Protein 1RG8 (pdb70)

GO terms:
  GO:0008284 positive regulation of cell population proliferation (P, IGI)
  GO:0008543 fibroblast growth factor receptor signaling pathway (P, IGI)
  GO:0005104 fibroblast growth factor receptor binding (F, IPI)
  GO:0008543 fibroblast growth factor receptor signaling pathway (P, IPI)
  GO:0005178 integrin binding (F, IDA)
  GO:0008083 growth factor activity (F, IDA)
  GO:0008201 heparin binding (F, IDA)
  GO:0034605 cellular response to heat (P, IDA)
  GO:0005576 extracellular region (C, IDA)
  GO:0005829 cytosol (C, IDA)
  GO:0045766 positive regulation of angiogenesis (P, IDA)
  GO:0030335 positive regulation of cell migration (P, IDA)
  GO:0051781 positive regulation of cell division (P, IDA)
  GO:0008543 fibroblast growth factor receptor signaling pathway (P, IDA)
  GO:0005104 fibroblast growth factor receptor binding (F, IMP)
  GO:0008201 heparin binding (F, IMP)
  GO:0010595 positive regulation of endothelial cell migration (P, IMP)
  GO:1903672 positive regulation of sprouting angiogenesis (P, IMP)
  GO:0030335 positive regulation of cell migration (P, IMP)
  GO:1901509 regulation of endothelial tube morphogenesis (P, IMP)

Nearest PDB structures (foldseek):
  1rg8-assembly2_B  TM=1.007E+00  e=3.124E-28  Homo sapiens
  4qal-assembly2_B  TM=1.003E+00  e=1.376E-26  Homo sapiens
  3fj9-assembly2_B  TM=1.006E+00  e=1.903E-26  Homo sapiens
  3bag-assembly2_B  TM=1.006E+00  e=2.009E-26  Homo sapiens
  2hwm-assembly2_B  TM=1.005E+00  e=2.933E-26  Homo sapiens

Organism: Homo sapiens (NCBI:txid9606)

Secondary structure (DSSP, 8-state):
--S-----S--SSS-EEEEETTTTEEEEE-TTS-EEEE--TT-TT--EEEEEEETTEEEEEETTT-PEEEE-TTS-EEEESS--GGG-EEEEEETTTEEEEEESTTGGGT-B--B-TTSPBPPGGG--TT-STT-EEEEE-/--S-----S--SSS-EEEEETTTTEEEEE-TTS-EEEES-TT-TT--EEEEESSTTEEEEEETTT-PEEEE-TTS-EEEESS--GGG-EEEEEETTTEEEEEESTTGGGT-B--B-TTSPBPPGGG--TT-STT-EEEEE-

B-factor: mean 21.53, std 10.22, range [9.63, 68.32]

Solvent-accessible surface area: 13004 Å² total; per-residue (Å²): 225,125,23,63,116,90,65,22,128,58,76,70,176,146,40,38,2,0,68,0,45,27,15,14,10,15,0,44,0,42,82,119,12,63,14,31,11,18,153,70,123,84,20,108,35,0,35,0,50,9,39,52,97,59,113,6,22,0,34,0,67,2,73,100,49,34,4,29,0,0,0,38,80,20,0,34,18,60,12,9,140,88,67,56,98,37,0,26,0,23,10,14,37,36,97,142,105,47,9,0,0,1,1,89,95,9,9,94,94,48,21,0,0,0,0,40,128,83,5,25,16,17,15,0,46,57,8,103,78,66,31,134,7,0,8,0,43,48,52,101,94,186,129,20,62,96,90,65,22,126,56,85,69,182,142,51,50,0,1,64,0,49,26,19,12,10,13,0,45,0,43,85,119,12,65,14,28,10,17,154,72,105,94,20,113,34,0,39,0,50,9,48,57,97,69,110,8,18,0,29,0,67,1,68,95,48,24,9,30,0,0,0,0,7,24,0,35,19,12,5,0,106,73,62,44,107,6,0,19,0,21,11,5,35,36,87,143,102,43,7,1,1,1,4,91,75,4,9,95,65,51,21,0,0,0,0,66,140,117,5,43,24,28,122,0,81,151,10,104,77,63,30,108,6,0,0,0,48,50,53,93,98

Structure (mmCIF, N/CA/C/O backbone):
data_1RG8
#
_entry.id   1RG8
#
_cell.length_a   74.260
_cell.length_b   96.209
_cell.length_c   108.956
_cell.angle_alpha   90.00
_cell.angle_beta   90.00
_cell.angle_gamma   90.00
#
_symmetry.space_group_name_H-M   'C 2 2 21'
#
loop_
_entity.id
_entity.type
_entity.pdbx_description
1 polymer 'Heparin-binding growth factor 1'
2 non-polymer 'FORMIC ACID'
3 water water
#
loop_
_atom_site.group_PDB
_atom_site.id
_atom_site.type_symbol
_atom_site.label_atom_id
_atom_site.label_alt_id
_atom_site.label_comp_id
_atom_site.label_asym_id
_atom_site.label_entity_id
_atom_site.label_seq_id
_atom_site.pdbx_PDB_ins_code
_atom_site.Cartn_x
_atom_site.Cartn_y
_atom_site.Cartn_z
_atom_site.occupancy
_atom_site.B_iso_or_equiv
_atom_site.auth_seq_id
_atom_site.auth_comp_id
_atom_site.auth_asym_id
_atom_site.auth_atom_id
_atom_site.pdbx_PDB_model_num
ATOM 1 N N . HIS A 1 3 ? -8.428 -37.834 46.060 1.00 52.31 -3 HIS A N 1
ATOM 2 C CA . HIS A 1 3 ? -7.038 -37.456 45.841 1.00 30.52 -3 HIS A CA 1
ATOM 3 C C . HIS A 1 3 ? -6.721 -36.123 46.475 1.00 21.70 -3 HIS A C 1
ATOM 4 O O . HIS A 1 3 ? -7.594 -35.240 46.605 1.00 23.78 -3 HIS A O 1
ATOM 11 N N . HIS A 1 4 ? -5.455 -35.904 46.838 1.00 16.29 -2 HIS A N 1
ATOM 12 C CA . HIS A 1 4 ? -4.979 -34.656 47.351 1.00 15.64 -2 HIS A CA 1
ATOM 13 C C . HIS A 1 4 ? -4.428 -33.739 46.259 1.00 14.92 -2 HIS A C 1
ATOM 14 O O . HIS A 1 4 ? -4.144 -32.573 46.547 1.00 15.70 -2 HIS A O 1
ATOM 21 N N . HIS A 1 5 ? -4.236 -34.253 45.037 1.00 13.44 -1 HIS A N 1
ATOM 22 C CA . HIS A 1 5 ? -3.497 -33.530 44.013 1.00 12.56 -1 HIS A CA 1
ATOM 23 C C . HIS A 1 5 ? -4.152 -33.690 42.667 1.00 11.37 -1 HIS A C 1
ATOM 24 O O . HIS A 1 5 ? -4.895 -34.656 42.409 1.00 12.15 -1 HIS A O 1
ATOM 31 N N . HIS A 1 6 ? -3.846 -32.740 41.763 1.00 11.32 0 HIS A N 1
ATOM 32 C CA . HIS A 1 6 ? -4.266 -32.778 40.367 1.00 11.50 0 HIS A CA 1
ATOM 33 C C . HIS A 1 6 ? -3.674 -34.015 39.659 1.00 10.91 0 HIS A C 1
ATOM 34 O O . HIS A 1 6 ? -2.888 -34.806 40.213 1.00 11.88 0 HIS A O 1
ATOM 41 N N . PHE A 1 7 ? -4.061 -34.187 38.410 1.00 10.97 1 PHE A N 1
ATOM 42 C CA . PHE A 1 7 ? -3.719 -35.347 37.591 1.00 11.26 1 PHE A CA 1
ATOM 43 C C . PHE A 1 7 ? -3.268 -34.953 36.200 1.00 11.53 1 PHE A C 1
ATOM 44 O O . PHE A 1 7 ? -3.460 -35.679 35.245 1.00 13.12 1 PHE A O 1
ATOM 52 N N . ASN A 1 8 ? -2.638 -33.778 36.082 1.00 10.76 2 ASN A N 1
ATOM 53 C CA . ASN A 1 8 ? -1.933 -33.435 34.849 1.00 11.39 2 ASN A CA 1
ATOM 54 C C . ASN A 1 8 ? -0.608 -34.200 34.825 1.00 12.21 2 ASN A C 1
ATOM 55 O O . ASN A 1 8 ? 0.211 -34.039 35.748 1.00 12.65 2 ASN A O 1
ATOM 60 N N . LEU A 1 9 ? -0.401 -34.997 33.790 1.00 12.68 3 LEU A N 1
ATOM 61 C CA . LEU A 1 9 ? 0.749 -35.919 33.648 1.00 13.05 3 LEU A CA 1
ATOM 62 C C . LEU A 1 9 ? 1.714 -35.355 32.627 1.00 12.99 3 LEU A C 1
ATOM 63 O O . LEU A 1 9 ? 1.283 -34.753 31.620 1.00 14.26 3 LEU A O 1
ATOM 68 N N . PRO A 1 10 ? 3.005 -35.585 32.823 1.00 13.25 4 PRO A N 1
ATOM 69 C CA . PRO A 1 10 ? 3.976 -35.132 31.818 1.00 12.93 4 PRO A CA 1
ATOM 70 C C . PRO A 1 10 ? 3.962 -36.025 30.612 1.00 12.11 4 PRO A C 1
ATOM 71 O O . PRO A 1 10 ? 3.469 -37.119 30.744 1.00 14.43 4 PRO A O 1
ATOM 78 N N . PRO A 1 11 ? 4.503 -35.581 29.481 1.00 13.86 5 PRO A N 1
ATOM 79 C CA . PRO A 1 11 ? 4.428 -36.360 28.251 1.00 19.40 5 PRO A CA 1
ATOM 80 C C . PRO A 1 11 ? 5.479 -37.329 27.957 1.00 24.75 5 PRO A C 1
ATOM 81 O O . PRO A 1 11 ? 5.274 -38.074 26.979 1.00 29.38 5 PRO A O 1
ATOM 85 N N . GLY A 1 12 ? 6.527 -37.267 28.728 1.00 19.14 6 GLY A N 1
ATOM 86 C CA . GLY A 1 12 ? 7.619 -38.254 28.536 1.00 20.30 6 GLY A CA 1
ATOM 87 C C . GLY A 1 12 ? 7.255 -39.649 28.939 1.00 21.18 6 GLY A C 1
ATOM 88 O O . GLY A 1 12 ? 6.168 -40.157 29.207 1.00 42.10 6 GLY A O 1
ATOM 89 N N . ASN A 1 13 ? 8.231 -40.591 29.021 1.00 24.83 7 ASN A N 1
ATOM 90 C CA . ASN A 1 13 ? 8.038 -42.014 29.149 1.00 21.41 7 ASN A CA 1
ATOM 91 C C . ASN A 1 13 ? 9.273 -42.532 29.929 1.00 22.79 7 ASN A C 1
ATOM 92 O O . ASN A 1 13 ? 10.156 -41.742 30.272 1.00 21.22 7 ASN A O 1
ATOM 97 N N . TYR A 1 14 ? 9.226 -43.833 30.171 1.00 21.74 8 TYR A N 1
ATOM 98 C CA . TYR A 1 14 ? 10.185 -44.422 31.079 1.00 18.69 8 TYR A CA 1
ATOM 99 C C . TYR A 1 14 ? 11.116 -45.307 30.322 1.00 18.15 8 TYR A C 1
ATOM 100 O O . TYR A 1 14 ? 11.750 -46.157 30.926 1.00 19.66 8 TYR A O 1
ATOM 109 N N . LYS A 1 15 ? 11.203 -45.232 28.999 1.00 19.07 9 LYS A N 1
ATOM 110 C CA . LYS A 1 15 ? 11.963 -46.211 28.241 1.00 21.79 9 LYS A CA 1
ATOM 111 C C . LYS A 1 15 ? 13.446 -46.089 28.479 1.00 22.00 9 LYS A C 1
ATOM 112 O O . LYS A 1 15 ? 14.139 -47.109 28.366 1.00 27.08 9 LYS A O 1
ATOM 118 N N . LYS A 1 16 ? 13.971 -44.911 28.733 1.00 20.54 10 LYS A N 1
ATOM 119 C CA . LYS A 1 16 ? 15.382 -44.656 28.925 1.00 22.28 10 LYS A CA 1
ATOM 120 C C . LYS A 1 16 ? 15.637 -44.038 30.277 1.00 18.75 10 LYS A C 1
ATOM 121 O O . LYS A 1 16 ? 14.755 -43.367 30.800 1.00 18.79 10 LYS A O 1
ATOM 127 N N . PRO A 1 17 ? 16.830 -44.216 30.802 1.00 21.25 11 PRO A N 1
ATOM 128 C CA . PRO A 1 17 ? 17.180 -43.443 32.016 1.00 20.80 11 PRO A CA 1
ATOM 129 C C . PRO A 1 17 ? 17.257 -41.957 31.728 1.00 19.09 11 PRO A C 1
ATOM 130 O O . PRO A 1 17 ? 17.335 -41.534 30.570 1.00 19.27 11 PRO A O 1
ATOM 137 N N . LYS A 1 18 ? 17.255 -41.161 32.806 1.00 18.40 12 LYS A N 1
ATOM 138 C CA . LYS A 1 18 ? 17.206 -39.711 32.677 1.00 17.57 12 LYS A CA 1
ATOM 139 C C . LYS A 1 18 ? 18.111 -39.098 33.742 1.00 15.24 12 LYS A C 1
ATOM 140 O O . LYS A 1 18 ? 18.400 -39.687 34.789 1.00 15.84 12 LYS A O 1
ATOM 146 N N . LEU A 1 19 ? 18.478 -37.844 33.528 1.00 14.86 13 LEU A N 1
ATOM 147 C CA . LEU A 1 19 ? 18.923 -36.908 34.546 1.00 14.77 13 LEU A CA 1
ATOM 148 C C . LEU A 1 19 ? 17.746 -36.059 34.989 1.00 14.39 13 LEU A C 1
ATOM 149 O O . LEU A 1 19 ? 16.960 -35.662 34.146 1.00 16.48 13 LEU A O 1
ATOM 154 N N . LEU A 1 20 ? 17.618 -35.814 36.278 1.00 14.04 14 LEU A N 1
ATOM 155 C CA . LEU A 1 20 ? 16.575 -34.885 36.766 1.00 13.57 14 LEU A CA 1
ATOM 156 C C . LEU A 1 20 ? 17.242 -33.594 37.119 1.00 13.11 14 LEU A C 1
ATOM 157 O O . LEU A 1 20 ? 17.921 -33.449 38.125 1.00 13.54 14 LEU A O 1
ATOM 162 N N . TYR A 1 21 ? 17.081 -32.613 36.208 1.00 14.00 15 TYR A N 1
ATOM 163 C CA . TYR A 1 21 ? 17.701 -31.300 36.314 1.00 13.68 15 TYR A CA 1
ATOM 164 C C . TYR A 1 21 ? 16.798 -30.292 37.006 1.00 14.41 15 TYR A C 1
ATOM 165 O O . TYR A 1 21 ? 15.655 -30.095 36.578 1.00 15.66 15 TYR A O 1
ATOM 174 N N . CYS A 1 22 ? 17.280 -29.670 38.064 1.00 14.03 16 CYS A N 1
ATOM 175 C CA . CYS A 1 22 ? 16.495 -28.666 38.793 1.00 17.87 16 CYS A CA 1
ATOM 176 C C . CYS A 1 22 ? 16.908 -27.261 38.374 1.00 22.94 16 CYS A C 1
ATOM 177 O O . CYS A 1 22 ? 18.068 -26.868 38.582 1.00 25.80 16 CYS A O 1
ATOM 180 N N . SER A 1 23 ? 15.950 -26.533 37.849 1.00 36.75 17 SER A N 1
ATOM 181 C CA . SER A 1 23 ? 16.074 -25.163 37.434 1.00 43.15 17 SER A CA 1
ATOM 182 C C . SER A 1 23 ? 16.563 -24.211 38.518 1.00 39.85 17 SER A C 1
ATOM 183 O O . SER A 1 23 ? 17.230 -23.211 38.261 1.00 50.39 17 SER A O 1
ATOM 186 N N . ASN A 1 24 ? 16.260 -24.514 39.764 1.00 27.23 18 ASN A N 1
ATOM 187 C CA . ASN A 1 24 ? 16.522 -23.602 40.873 1.00 22.10 18 ASN A CA 1
ATOM 188 C C . ASN A 1 24 ? 17.995 -23.184 40.992 1.00 30.10 18 ASN A C 1
ATOM 189 O O . ASN A 1 24 ? 18.322 -21.983 40.851 1.00 35.00 18 ASN A O 1
ATOM 194 N N . GLY A 1 25 ? 18.929 -24.068 41.262 1.00 25.12 19 GLY A N 1
ATOM 195 C CA . GLY A 1 25 ? 20.357 -23.824 41.204 1.00 24.82 19 GLY A CA 1
ATOM 196 C C . GLY A 1 25 ? 20.996 -24.467 39.972 1.00 28.16 19 GLY A C 1
ATOM 197 O O . GLY A 1 25 ? 22.211 -24.283 39.865 1.00 33.56 19 GLY A O 1
ATOM 198 N N . GLY A 1 26 ? 20.304 -25.200 39.058 1.00 26.98 20 GLY A N 1
ATOM 199 C CA . GLY A 1 26 ? 20.975 -25.882 37.967 1.00 30.72 20 GLY A CA 1
ATOM 200 C C . GLY A 1 26 ? 21.737 -27.117 38.416 1.00 25.14 20 GLY A C 1
ATOM 201 O O . GLY A 1 26 ? 22.844 -27.387 37.973 1.00 36.89 20 GLY A O 1
ATOM 202 N N . HIS A 1 27 ? 21.174 -27.887 39.314 1.00 16.37 21 HIS A N 1
ATOM 203 C CA . HIS A 1 27 ? 21.738 -29.174 39.749 1.00 15.53 21 HIS A CA 1
ATOM 204 C C . HIS A 1 27 ? 20.948 -30.356 39.228 1.00 14.78 21 HIS A C 1
ATOM 205 O O . HIS A 1 27 ? 19.715 -30.308 39.139 1.00 15.68 21 HIS A O 1
ATOM 212 N N . PHE A 1 28 ? 21.685 -31.445 39.047 1.00 15.13 22 PHE A N 1
ATOM 213 C CA . PHE A 1 28 ? 21.141 -32.754 38.796 1.00 15.41 22 PHE A CA 1
ATOM 214 C C . PHE A 1 28 ? 20.957 -33.475 40.130 1.00 14.34 22 PHE A C 1
ATOM 215 O O . PHE A 1 28 ? 21.867 -33.513 40.944 1.00 15.72 22 PHE A O 1
ATOM 223 N N . LEU A 1 29 ? 19.828 -34.141 40.325 1.00 13.62 23 LEU A N 1
ATOM 224 C CA . LEU A 1 29 ? 19.569 -34.962 41.498 1.00 13.64 23 LEU A CA 1
ATOM 225 C C . LEU A 1 29 ? 20.524 -36.140 41.519 1.00 13.75 23 LEU A C 1
ATOM 226 O O . LEU A 1 29 ? 20.700 -36.831 40.510 1.00 15.11 23 LEU A O 1
ATOM 231 N N . ARG A 1 30 ? 21.142 -36.388 42.674 1.00 13.82 24 ARG A N 1
ATOM 232 C CA . ARG A 1 30 ? 22.191 -37.372 42.841 1.00 13.80 24 ARG A CA 1
ATOM 233 C C . ARG A 1 30 ? 21.920 -38.267 44.036 1.00 13.01 24 ARG A C 1
ATOM 234 O O . ARG A 1 30 ? 21.607 -37.758 45.121 1.00 14.49 24 ARG A O 1
ATOM 242 N N . ILE A 1 31 ? 22.089 -39.596 43.835 1.00 14.10 25 ILE A N 1
ATOM 243 C CA . ILE A 1 31 ? 21.923 -40.552 44.919 1.00 14.81 25 ILE A CA 1
ATOM 244 C C . ILE A 1 31 ? 23.283 -41.229 45.070 1.00 15.47 25 ILE A C 1
ATOM 245 O O . ILE A 1 31 ? 23.719 -42.023 44.234 1.00 16.37 25 ILE A O 1
ATOM 250 N N . LEU A 1 32 ? 24.018 -40.896 46.086 1.00 16.63 26 LEU A N 1
ATOM 251 C CA . LEU A 1 32 ? 25.383 -41.437 46.285 1.00 18.04 26 LEU A CA 1
ATOM 252 C C . LEU A 1 32 ? 25.375 -42.842 46.868 1.00 17.83 26 LEU A C 1
ATOM 253 O O . LEU A 1 32 ? 24.400 -43.260 47.489 1.00 18.10 26 LEU A O 1
ATOM 258 N N . PRO A 1 33 ? 26.460 -43.590 46.691 1.00 19.97 27 PRO A N 1
ATOM 259 C CA . PRO A 1 33 ? 26.525 -44.958 47.208 1.00 22.22 27 PRO A CA 1
ATOM 260 C C . PRO A 1 33 ? 26.209 -45.089 48.693 1.00 22.65 27 PRO A C 1
ATOM 261 O O . PRO A 1 33 ? 25.649 -46.117 49.082 1.00 23.32 27 PRO A O 1
ATOM 265 N N . ASP A 1 34 ? 26.557 -44.115 49.537 1.00 22.07 28 ASP A N 1
ATOM 266 C CA . ASP A 1 34 ? 26.258 -44.292 50.960 1.00 22.10 28 ASP A CA 1
ATOM 267 C C . ASP A 1 34 ? 24.822 -43.913 51.325 1.00 19.83 28 ASP A C 1
ATOM 268 O O . ASP A 1 34 ? 24.476 -43.899 52.520 1.00 21.48 28 ASP A O 1
ATOM 273 N N . GLY A 1 35 ? 23.968 -43.613 50.365 1.00 18.97 29 GLY A N 1
ATOM 274 C CA . GLY A 1 35 ? 22.546 -43.321 50.604 1.00 19.45 29 GLY A CA 1
ATOM 275 C C . GLY A 1 35 ? 22.229 -41.838 50.708 1.00 17.51 29 GLY A C 1
ATOM 276 O O . GLY A 1 35 ? 21.051 -41.482 50.858 1.00 18.06 29 GLY A O 1
ATOM 277 N N . THR A 1 36 ? 23.271 -41.007 50.690 1.00 17.64 30 THR A N 1
ATOM 278 C CA . THR A 1 36 ? 23.100 -39.561 50.639 1.00 17.90 30 THR A CA 1
ATOM 279 C C . THR A 1 36 ? 22.449 -39.105 49.348 1.00 15.81 30 THR A C 1
ATOM 280 O O . THR A 1 36 ? 22.760 -39.617 48.292 1.00 19.39 30 THR A O 1
ATOM 284 N N . VAL A 1 37 ? 21.572 -38.089 49.438 1.00 15.23 31 VAL A N 1
ATOM 285 C CA . VAL A 1 37 ? 20.899 -37.501 48.276 1.00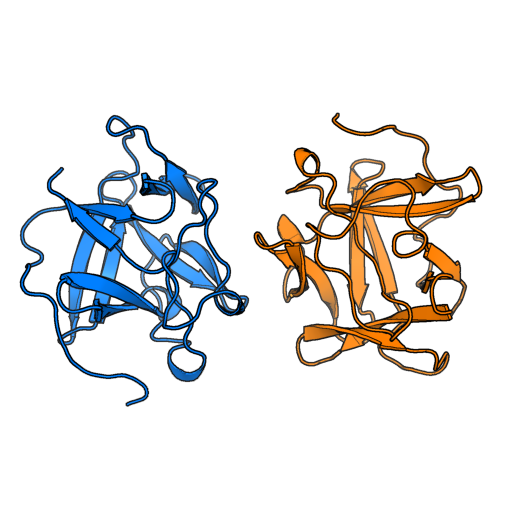 14.68 31 VAL A CA 1
ATOM 286 C C . VAL A 1 37 ? 21.206 -36.008 48.298 1.00 14.98 31 VAL A C 1
ATOM 287 O O . VAL A 1 37 ? 21.044 -35.340 49.334 1.00 18.17 31 VAL A O 1
ATOM 291 N N . ASP A 1 38 ? 21.614 -35.500 47.162 1.00 14.48 32 ASP A N 1
ATOM 292 C CA . ASP A 1 38 ? 21.974 -34.058 47.016 1.00 15.45 32 ASP A CA 1
ATOM 293 C C . ASP A 1 38 ? 21.870 -33.723 45.528 1.00 14.07 32 ASP A C 1
ATOM 294 O O . ASP A 1 38 ? 21.304 -34.480 44.740 1.00 14.64 32 ASP A O 1
ATOM 299 N N . GLY A 1 39 ? 22.456 -32.570 45.184 1.00 14.91 33 GLY A N 1
ATOM 300 C CA . GLY A 1 39 ? 22.565 -32.189 43.781 1.00 14.97 33 GLY A CA 1
ATOM 301 C C . GLY A 1 39 ? 24.003 -31.881 43.389 1.00 16.83 33 GLY A C 1
ATOM 302 O O . GLY A 1 39 ? 24.807 -31.449 44.231 1.00 18.22 33 GLY A O 1
ATOM 303 N N . THR A 1 40 ? 24.271 -32.048 42.106 1.00 16.69 34 THR A N 1
ATOM 304 C CA . THR A 1 40 ? 25.570 -31.674 41.543 1.00 16.20 34 THR A CA 1
ATOM 305 C C . THR A 1 40 ? 25.360 -31.052 40.181 1.00 16.61 34 THR A C 1
ATOM 306 O O . THR A 1 40 ? 24.462 -31.371 39.441 1.00 17.72 34 THR A O 1
ATOM 310 N N . ARG A 1 41 ? 26.254 -30.107 39.830 1.00 17.94 35 ARG A N 1
ATOM 311 C CA . ARG A 1 41 ? 26.249 -29.567 38.466 1.00 20.72 35 ARG A CA 1
ATOM 312 C C . ARG A 1 41 ? 27.178 -30.350 37.533 1.00 20.82 35 ARG A C 1
ATOM 313 O O . ARG A 1 41 ? 27.292 -29.939 36.417 1.00 24.57 35 ARG A O 1
ATOM 321 N N . ASP A 1 42 ? 27.862 -31.381 38.046 1.00 20.88 36 ASP A N 1
ATOM 322 C CA . ASP A 1 42 ? 28.824 -32.137 37.243 1.00 22.12 36 ASP A CA 1
ATOM 323 C C . ASP A 1 42 ? 28.092 -33.177 36.413 1.00 23.17 36 ASP A C 1
ATOM 324 O O . ASP A 1 42 ? 27.662 -34.224 36.949 1.00 21.23 36 ASP A O 1
ATOM 329 N N . ARG A 1 43 ? 27.942 -32.904 35.119 1.00 23.87 37 ARG A N 1
ATOM 330 C CA . ARG A 1 43 ? 27.212 -33.792 34.238 1.00 27.61 37 ARG A CA 1
ATOM 331 C C . ARG A 1 43 ? 28.011 -35.080 34.066 1.00 29.27 37 ARG A C 1
ATOM 332 O O . ARG A 1 43 ? 27.425 -36.006 33.545 1.00 32.81 37 ARG A O 1
ATOM 340 N N . SER A 1 44 ? 29.266 -35.130 34.487 1.00 29.72 38 SER A N 1
ATOM 341 C CA . SER A 1 44 ? 30.047 -36.359 34.415 1.00 33.67 38 SER A CA 1
ATOM 342 C C . SER A 1 44 ? 29.911 -37.284 35.616 1.00 31.78 38 SER A C 1
ATOM 343 O O . SER A 1 44 ? 30.479 -38.364 35.690 1.00 30.02 38 SER A O 1
ATOM 346 N N . ASP A 1 45 ? 29.111 -36.861 36.564 1.00 23.91 39 ASP A N 1
ATOM 347 C CA . ASP A 1 45 ? 28.927 -37.699 37.769 1.00 21.72 39 ASP A CA 1
ATOM 348 C C . ASP A 1 45 ? 28.251 -39.015 37.430 1.00 20.41 39 ASP A C 1
ATOM 349 O O . ASP A 1 45 ? 27.400 -39.080 36.567 1.00 28.04 39 ASP A O 1
ATOM 354 N N . GLN A 1 46 ? 28.697 -40.100 38.059 1.00 20.31 40 GLN A N 1
ATOM 355 C CA . GLN A 1 46 ? 28.086 -41.413 37.774 1.00 21.71 40 GLN A CA 1
ATOM 356 C C . GLN A 1 46 ? 26.861 -41.741 38.606 1.00 21.25 40 GLN A C 1
ATOM 357 O O . GLN A 1 46 ? 26.255 -42.803 38.380 1.00 27.71 40 GLN A O 1
ATOM 363 N N . HIS A 1 47 ? 26.469 -40.847 39.500 1.00 19.14 41 HIS A N 1
ATOM 364 C CA . HIS A 1 47 ? 25.362 -41.121 40.407 1.00 16.82 41 HIS A CA 1
ATOM 365 C C . HIS A 1 47 ? 24.105 -40.268 40.159 1.00 16.65 41 HIS A C 1
ATOM 366 O O . HIS A 1 47 ? 23.196 -40.239 40.946 1.00 16.49 41 HIS A O 1
ATOM 373 N N . ILE A 1 48 ? 24.081 -39.591 39.004 1.00 16.95 42 ILE A N 1
ATOM 374 C CA . ILE A 1 48 ? 22.947 -38.804 38.583 1.00 16.21 42 ILE A CA 1
ATOM 375 C C . ILE A 1 48 ? 22.050 -39.459 37.539 1.00 15.49 42 ILE A C 1
ATOM 376 O O . ILE A 1 48 ? 21.026 -38.901 37.183 1.00 15.98 42 ILE A O 1
ATOM 381 N N . GLN A 1 49 ? 22.434 -40.659 37.054 1.00 16.27 43 GLN A N 1
ATOM 382 C CA . GLN A 1 49 ? 21.658 -41.366 36.054 1.00 16.61 43 GLN A CA 1
ATOM 383 C C . GLN A 1 49 ? 20.561 -42.172 36.754 1.00 16.34 43 GLN A C 1
ATOM 384 O O . GLN A 1 49 ? 20.847 -43.078 37.577 1.00 18.48 43 GLN A O 1
ATOM 390 N N . LEU A 1 50 ? 19.326 -41.854 36.445 1.00 15.68 44 LEU A N 1
ATOM 391 C CA . LEU A 1 50 ? 18.181 -42.382 37.157 1.00 15.55 44 LEU A CA 1
ATOM 392 C C . LEU A 1 50 ? 17.236 -43.086 36.200 1.00 15.48 44 LEU A C 1
ATOM 393 O O . LEU A 1 50 ? 16.987 -42.644 35.101 1.00 24.90 44 LEU A O 1
ATOM 398 N N . GLN A 1 51 ? 16.710 -44.204 36.629 1.00 14.85 45 GLN A N 1
ATOM 399 C CA . GLN A 1 51 ? 15.727 -44.918 35.862 1.00 14.74 45 GLN A CA 1
ATOM 400 C C . GLN A 1 51 ? 14.387 -44.814 36.596 1.00 14.16 45 GLN A C 1
ATOM 401 O O . GLN A 1 51 ? 14.250 -45.243 37.731 1.00 15.40 45 GLN A O 1
ATOM 407 N N . LEU A 1 52 ? 13.419 -44.193 35.921 1.00 14.48 46 LEU A N 1
ATOM 408 C CA . LEU A 1 52 ? 12.056 -44.103 36.465 1.00 14.87 46 LEU A CA 1
ATOM 409 C C . LEU A 1 52 ? 11.215 -45.259 35.938 1.00 16.33 46 LEU A C 1
ATOM 410 O O . LEU A 1 52 ? 11.445 -45.797 34.853 1.00 19.14 46 LEU A O 1
ATOM 415 N N . SER A 1 53 ? 10.239 -45.662 36.702 1.00 16.26 47 SER A N 1
ATOM 416 C CA . SER A 1 53 ? 9.303 -46.745 36.325 1.00 17.95 47 SER A CA 1
ATOM 417 C C . SER A 1 53 ? 7.962 -46.484 36.957 1.00 17.11 47 SER A C 1
ATOM 418 O O . SER A 1 53 ? 7.890 -45.936 38.045 1.00 16.80 47 SER A O 1
ATOM 421 N N . ALA A 1 54 ? 6.889 -46.840 36.274 1.00 21.45 48 ALA A N 1
ATOM 422 C CA . ALA A 1 54 ? 5.547 -46.625 36.766 1.00 24.28 48 ALA A CA 1
ATOM 423 C C . ALA A 1 54 ? 4.981 -47.830 37.498 1.00 25.72 48 ALA A C 1
ATOM 424 O O . ALA A 1 54 ? 4.967 -48.927 36.949 1.00 33.96 48 ALA A O 1
ATOM 426 N N . GLU A 1 55 ? 4.549 -47.663 38.717 1.00 23.79 49 GLU A N 1
ATOM 427 C CA . GLU A 1 55 ? 3.878 -48.659 39.513 1.00 27.82 49 GLU A CA 1
ATOM 428 C C . GLU A 1 55 ? 2.400 -48.634 39.243 1.00 22.28 49 GLU A C 1
ATOM 429 O O . GLU A 1 55 ? 1.759 -49.679 39.106 1.00 33.43 49 GLU A O 1
ATOM 435 N N . SER A 1 56 ? 1.842 -47.460 39.154 1.00 27.33 50 SER A N 1
ATOM 436 C CA . SER A 1 56 ? 0.489 -47.196 38.727 1.00 24.33 50 SER A CA 1
ATOM 437 C C . SER A 1 56 ? 0.555 -45.975 37.828 1.00 20.19 50 SER A C 1
ATOM 438 O O . SER A 1 56 ? 1.585 -45.292 37.862 1.00 21.45 50 SER A O 1
ATOM 441 N N . VAL A 1 57 ? -0.522 -45.652 37.130 1.00 20.38 51 VAL A N 1
ATOM 442 C CA . VAL A 1 57 ? -0.431 -44.437 36.316 1.00 18.48 51 VAL A CA 1
ATOM 443 C C . VAL A 1 57 ? -0.101 -43.215 37.169 1.00 16.70 51 VAL A C 1
ATOM 444 O O . VAL A 1 57 ? -0.832 -42.890 38.146 1.00 16.59 51 VAL A O 1
ATOM 448 N N . GLY A 1 58 ? 0.965 -42.494 36.843 1.00 15.29 52 GLY A N 1
ATOM 449 C CA . GLY A 1 58 ? 1.361 -41.306 37.598 1.00 14.70 52 GLY A CA 1
ATOM 450 C C . GLY A 1 58 ? 2.106 -41.568 38.892 1.00 12.39 52 GLY A C 1
ATOM 451 O O . GLY A 1 58 ? 2.429 -40.598 39.557 1.00 12.52 52 GLY A O 1
ATOM 452 N N . GLU A 1 59 ? 2.413 -42.812 39.196 1.00 13.33 53 GLU A N 1
ATOM 453 C CA . GLU A 1 59 ? 3.114 -43.188 40.447 1.00 13.22 53 GLU A CA 1
ATOM 454 C C . GLU A 1 59 ? 4.430 -43.801 39.970 1.00 15.19 53 GLU A C 1
ATOM 455 O O . GLU A 1 59 ? 4.392 -44.751 39.204 1.00 24.80 53 GLU A O 1
ATOM 461 N N . VAL A 1 60 ? 5.563 -43.335 40.440 1.00 12.12 54 VAL A N 1
ATOM 462 C CA . VAL A 1 60 ? 6.828 -43.824 40.037 1.00 12.46 54 VAL A CA 1
ATOM 463 C C . VAL A 1 60 ? 7.764 -44.221 41.158 1.00 12.21 54 VAL A C 1
ATOM 464 O O . VAL A 1 60 ? 7.715 -43.688 42.261 1.00 11.83 54 VAL A O 1
ATOM 468 N N . TYR A 1 61 ? 8.684 -45.126 40.814 1.00 12.11 55 TYR A N 1
ATOM 469 C CA . TYR A 1 61 ? 9.947 -45.296 41.499 1.00 11.96 55 TYR A CA 1
ATOM 470 C C . TYR A 1 61 ? 11.006 -44.497 40.718 1.00 11.96 55 TYR A C 1
ATOM 471 O O . TYR A 1 61 ? 10.940 -44.397 39.510 1.00 13.86 55 TYR A O 1
ATOM 480 N N . ILE A 1 62 ? 12.012 -44.005 41.445 1.00 11.86 56 ILE A N 1
ATOM 481 C CA . ILE A 1 62 ? 13.161 -43.312 40.893 1.00 12.27 56 ILE A CA 1
ATOM 482 C C . ILE A 1 62 ? 14.396 -44.058 41.376 1.00 12.13 56 ILE A C 1
ATOM 483 O O . ILE A 1 62 ? 14.706 -44.002 42.568 1.00 12.89 56 ILE A O 1
ATOM 488 N N . LYS A 1 63 ? 15.088 -44.758 40.498 1.00 13.18 57 LYS A N 1
ATOM 489 C CA . LYS A 1 63 ? 16.166 -45.653 40.878 1.00 13.21 57 LYS A CA 1
ATOM 490 C C . LYS A 1 63 ? 17.506 -45.220 40.271 1.00 14.09 57 LYS A C 1
ATOM 491 O O . LYS A 1 63 ? 17.617 -44.899 39.117 1.00 16.67 57 LYS A O 1
ATOM 502 N N . SER A 1 64 ? 18.551 -45.281 41.102 1.00 14.85 58 SER A N 1
ATOM 503 C CA . SER A 1 64 ? 19.904 -45.093 40.613 1.00 15.70 58 SER A CA 1
ATOM 504 C C . SER A 1 64 ? 20.334 -46.234 39.743 1.00 15.69 58 SER A C 1
ATOM 505 O O . SER A 1 64 ? 20.336 -47.396 40.153 1.00 17.13 58 SER A O 1
ATOM 508 N N . THR A 1 65 ? 20.752 -45.938 38.518 1.00 16.85 59 THR A N 1
ATOM 509 C CA . THR A 1 65 ? 21.207 -47.058 37.682 1.00 17.73 59 THR A CA 1
ATOM 510 C C . THR A 1 65 ? 22.588 -47.541 38.145 1.00 17.61 59 THR A C 1
ATOM 511 O O . THR A 1 65 ? 22.921 -48.716 37.966 1.00 21.63 59 THR A O 1
ATOM 515 N N . GLU A 1 66 ? 23.443 -46.680 38.682 1.00 18.22 60 GLU A N 1
ATOM 516 C CA . GLU A 1 66 ? 24.740 -47.086 39.134 1.00 18.90 60 GLU A CA 1
ATOM 517 C C . GLU A 1 66 ? 24.725 -47.963 40.362 1.00 20.94 60 GLU A C 1
ATOM 518 O O . GLU A 1 66 ? 25.524 -48.910 40.426 1.00 24.04 60 GLU A O 1
ATOM 524 N N . THR A 1 67 ? 23.851 -47.692 41.328 1.00 18.31 61 THR A N 1
ATOM 525 C CA . THR A 1 67 ? 23.865 -48.390 42.574 1.00 18.06 61 THR A CA 1
ATOM 526 C C . THR A 1 67 ? 22.636 -49.251 42.864 1.00 16.57 61 THR A C 1
ATOM 527 O O . THR A 1 67 ? 22.634 -50.038 43.826 1.00 19.51 61 THR A O 1
ATOM 531 N N . GLY A 1 68 ? 21.553 -49.021 42.144 1.00 15.79 62 GLY A N 1
ATOM 532 C CA . GLY A 1 68 ? 20.324 -49.770 42.375 1.00 17.01 62 GLY A CA 1
ATOM 533 C C . GLY A 1 68 ? 19.432 -49.207 43.454 1.00 14.97 62 GLY A C 1
ATOM 534 O O . GLY A 1 68 ? 18.326 -49.734 43.679 1.00 16.74 62 GLY A O 1
ATOM 535 N N . GLN A 1 69 ? 19.872 -48.162 44.131 1.00 14.84 63 GLN A N 1
ATOM 536 C CA . GLN A 1 69 ? 19.090 -47.572 45.228 1.00 13.85 63 GLN A CA 1
ATOM 537 C C . GLN A 1 69 ? 17.879 -46.835 44.706 1.00 13.70 63 GLN A C 1
ATOM 538 O O . GLN A 1 69 ? 17.916 -46.216 43.633 1.00 16.18 63 GLN A O 1
ATOM 544 N N . TYR A 1 70 ? 16.825 -46.857 45.508 1.00 12.00 64 TYR A N 1
ATOM 545 C CA . TYR A 1 70 ? 15.585 -46.151 45.220 1.00 11.37 64 TYR A CA 1
ATOM 546 C C . TYR A 1 70 ? 15.609 -44.833 45.988 1.00 11.36 64 TYR A C 1
ATOM 547 O O . TYR A 1 70 ? 15.897 -44.785 47.181 1.00 12.90 64 TYR A O 1
ATOM 556 N N . LEU A 1 71 ? 15.201 -43.751 45.323 1.00 11.38 65 LEU A N 1
ATOM 557 C CA . LEU A 1 71 ? 14.952 -42.503 46.031 1.00 10.64 65 LEU A CA 1
ATOM 558 C C . LEU A 1 71 ? 13.787 -42.701 46.992 1.00 10.19 65 LEU A C 1
ATOM 559 O O . LEU A 1 71 ? 12.771 -43.309 46.627 1.00 10.79 65 LEU A O 1
ATOM 564 N N . ALA A 1 72 ? 13.884 -42.185 48.200 1.00 10.75 66 ALA A N 1
ATOM 565 C CA . ALA A 1 72 ? 12.840 -42.326 49.205 1.00 10.42 66 ALA A CA 1
ATOM 566 C C . ALA A 1 72 ? 12.829 -41.085 50.078 1.00 10.06 66 ALA A C 1
ATOM 567 O O . ALA A 1 72 ? 13.811 -40.394 50.216 1.00 11.26 66 ALA A O 1
ATOM 569 N N . MET A 1 73 ? 11.658 -40.788 50.684 1.00 10.29 67 MET A N 1
ATOM 570 C CA . MET A 1 73 ? 11.552 -39.697 51.642 1.00 10.34 67 MET A CA 1
ATOM 571 C C . MET A 1 73 ? 11.081 -40.236 52.978 1.00 10.14 67 MET A C 1
ATOM 572 O O . MET A 1 73 ? 10.025 -40.898 53.044 1.00 11.40 67 MET A O 1
ATOM 577 N N . ASP A 1 74 ? 11.855 -39.991 54.021 1.00 10.71 68 ASP A N 1
ATOM 578 C CA . ASP A 1 74 ? 11.592 -40.569 55.335 1.00 11.22 68 ASP A CA 1
ATOM 579 C C . ASP A 1 74 ? 10.502 -39.803 56.082 1.00 10.52 68 ASP A C 1
ATOM 580 O O . ASP A 1 74 ? 9.949 -38.813 55.600 1.00 10.82 68 ASP A O 1
ATOM 585 N N . THR A 1 75 ? 10.204 -40.244 57.292 1.00 11.18 69 THR A N 1
ATOM 586 C CA . THR A 1 75 ? 9.099 -39.707 58.066 1.00 12.34 69 THR A CA 1
ATOM 587 C C . THR A 1 75 ? 9.312 -38.316 58.538 1.00 11.91 69 THR A C 1
ATOM 588 O O . THR A 1 75 ? 8.347 -37.645 58.914 1.00 12.99 69 THR A O 1
ATOM 592 N N . ASP A 1 76 ? 10.531 -37.777 58.535 1.00 11.36 70 ASP A N 1
ATOM 593 C CA . ASP A 1 76 ? 10.855 -36.414 58.849 1.00 11.57 70 ASP A CA 1
ATOM 594 C C . ASP A 1 76 ? 11.128 -35.598 57.588 1.00 11.60 70 ASP A C 1
ATOM 595 O O . ASP A 1 76 ? 11.587 -34.469 57.682 1.00 14.23 70 ASP A O 1
ATOM 600 N N . GLY A 1 77 ? 10.809 -36.134 56.407 1.00 11.14 71 GLY A N 1
ATOM 601 C CA . GLY A 1 77 ? 10.900 -35.408 55.175 1.00 11.37 71 GLY A CA 1
ATOM 602 C C . GLY A 1 77 ? 12.242 -35.384 54.523 1.00 11.00 71 GLY A C 1
ATOM 603 O O . GLY A 1 77 ? 12.435 -34.596 53.560 1.00 11.32 71 GLY A O 1
ATOM 604 N N . LEU A 1 78 ? 13.178 -36.232 54.961 1.00 10.66 72 LEU A N 1
ATOM 605 C CA . LEU A 1 78 ? 14.492 -36.233 54.366 1.00 10.32 72 LEU A CA 1
ATOM 606 C C . LEU A 1 78 ? 14.586 -37.263 53.243 1.00 10.46 72 LEU A C 1
ATOM 607 O O . LEU A 1 78 ? 14.193 -38.460 53.410 1.00 11.09 72 LEU A O 1
ATOM 612 N N . LEU A 1 79 ? 15.189 -36.875 52.133 1.00 10.81 73 LEU A N 1
ATOM 613 C CA . LEU A 1 79 ? 15.470 -37.808 51.064 1.00 10.71 73 LEU A CA 1
ATOM 614 C C . LEU A 1 79 ? 16.639 -38.728 51.412 1.00 11.09 73 LEU A C 1
ATOM 615 O O . LEU A 1 79 ? 17.640 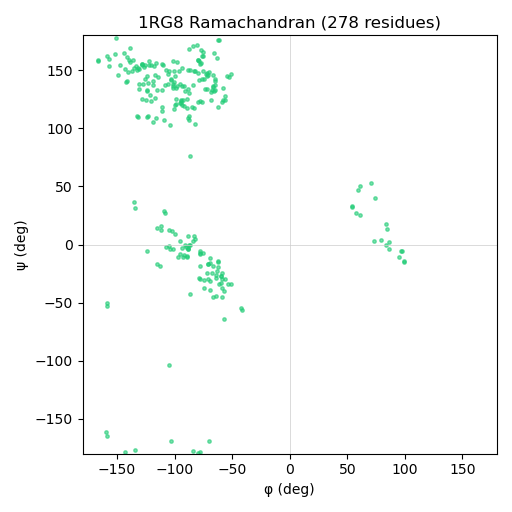-38.279 51.987 1.00 12.16 73 LEU A O 1
ATOM 620 N N . TYR A 1 80 ? 16.565 -39.985 51.010 1.00 10.87 74 TYR A N 1
ATOM 621 C CA . TYR A 1 80 ? 17.604 -40.949 51.225 1.00 11.68 74 TYR A CA 1
ATOM 622 C C . TYR A 1 80 ? 17.554 -41.991 50.126 1.00 11.29 74 TYR A C 1
ATOM 623 O O . TYR A 1 80 ? 16.530 -42.130 49.440 1.00 11.88 74 TYR A O 1
ATOM 632 N N . GLY A 1 81 ? 18.628 -42.747 49.982 1.00 11.87 75 GLY A N 1
ATOM 633 C CA . GLY A 1 81 ? 18.654 -43.872 49.103 1.00 12.48 75 GLY A CA 1
ATOM 634 C C . GLY A 1 81 ? 18.329 -45.145 49.819 1.00 12.03 75 GLY A C 1
ATOM 635 O O . GLY A 1 81 ? 18.991 -45.504 50.792 1.00 13.57 75 GLY A O 1
ATOM 636 N N . SER A 1 82 ? 17.310 -45.870 49.352 1.00 12.00 76 SER A N 1
ATOM 637 C CA . SER A 1 82 ? 16.847 -47.103 49.944 1.00 12.22 76 SER A CA 1
ATOM 638 C C . SER A 1 82 ? 17.360 -48.311 49.150 1.00 12.09 76 SER A C 1
ATOM 639 O O . SER A 1 82 ? 17.273 -48.329 47.898 1.00 13.80 76 SER A O 1
ATOM 642 N N . GLN A 1 83 ? 17.822 -49.343 49.837 1.00 13.39 77 GLN A N 1
ATOM 643 C CA . GLN A 1 83 ? 18.247 -50.541 49.098 1.00 14.21 77 GLN A CA 1
ATOM 644 C C . GLN A 1 83 ? 17.097 -51.311 48.514 1.00 13.17 77 GLN A C 1
ATOM 645 O O . GLN A 1 83 ? 17.304 -52.052 47.541 1.00 16.74 77 GLN A O 1
ATOM 651 N N . THR A 1 84 ? 15.898 -51.197 49.061 1.00 12.41 78 THR A N 1
ATOM 652 C CA . THR A 1 84 ? 14.735 -51.960 48.662 1.00 12.30 78 THR A CA 1
ATOM 653 C C . THR A 1 84 ? 13.560 -51.034 48.488 1.00 12.37 78 THR A C 1
ATOM 654 O O . THR A 1 84 ? 13.445 -49.973 49.170 1.00 13.51 78 THR A O 1
ATOM 658 N N . PRO A 1 85 ? 12.621 -51.348 47.617 1.00 12.98 79 PRO A N 1
ATOM 659 C CA . PRO A 1 85 ? 11.438 -50.521 47.449 1.00 12.90 79 PRO A CA 1
ATOM 660 C C . PRO A 1 85 ? 10.505 -50.687 48.613 1.00 12.24 79 PRO A C 1
ATOM 661 O O . PRO A 1 85 ? 10.170 -51.791 49.048 1.00 13.70 79 PRO A O 1
ATOM 665 N N . ASN A 1 86 ? 10.026 -49.542 49.113 1.00 12.28 80 ASN A N 1
ATOM 666 C CA . ASN A 1 86 ? 9.082 -49.505 50.251 1.00 12.59 80 ASN A CA 1
ATOM 667 C C . ASN A 1 86 ? 8.105 -48.383 49.982 1.00 11.57 80 ASN A C 1
ATOM 668 O O . ASN A 1 86 ? 8.171 -47.680 48.938 1.00 11.86 80 ASN A O 1
ATOM 673 N N . GLU A 1 87 ? 7.169 -48.156 50.922 1.00 12.56 81 GLU A N 1
ATOM 674 C CA . GLU A 1 87 ? 6.129 -47.148 50.710 1.00 12.66 81 GLU A CA 1
ATOM 675 C C . GLU A 1 87 ? 6.721 -45.749 50.592 1.00 11.90 81 GLU A C 1
ATOM 676 O O . GLU A 1 87 ? 6.050 -44.878 50.027 1.00 12.69 81 GLU A O 1
ATOM 682 N N . GLU A 1 88 ? 7.918 -45.518 51.131 1.00 11.31 82 GLU A N 1
ATOM 683 C CA . GLU A 1 88 ? 8.559 -44.211 51.088 1.00 10.90 82 GLU A CA 1
ATOM 684 C C . GLU A 1 88 ? 9.189 -43.888 49.762 1.00 10.45 82 GLU A C 1
ATOM 685 O O . GLU A 1 88 ? 9.676 -42.768 49.552 1.00 11.27 82 GLU A O 1
ATOM 691 N N . CYS A 1 89 ? 9.228 -44.875 48.848 1.00 10.51 83 CYS A N 1
ATOM 692 C CA . CYS A 1 89 ? 9.880 -44.769 47.558 1.00 10.39 83 CYS A CA 1
ATOM 693 C C . CYS A 1 89 ? 8.944 -44.377 46.425 1.00 10.39 83 CYS A C 1
ATOM 694 O O . CYS A 1 89 ? 9.410 -44.193 45.304 1.00 11.46 83 CYS A O 1
ATOM 697 N N . LEU A 1 90 ? 7.648 -44.332 46.657 1.00 10.28 84 LEU A N 1
ATOM 698 C CA . LEU A 1 90 ? 6.689 -44.012 45.599 1.00 11.00 84 LEU A CA 1
ATOM 699 C C . LEU A 1 90 ? 6.433 -42.524 45.559 1.00 10.37 84 LEU A C 1
ATOM 700 O O . LEU A 1 90 ? 6.151 -41.880 46.586 1.00 10.85 84 LEU A O 1
ATOM 705 N N . PHE A 1 91 ? 6.490 -41.947 44.368 1.00 10.27 85 PHE A N 1
ATOM 706 C CA . PHE A 1 91 ? 6.270 -40.549 44.116 1.00 10.06 85 PHE A CA 1
ATOM 707 C C . PHE A 1 91 ? 5.218 -40.365 43.087 1.00 10.56 85 PHE A C 1
ATOM 708 O O . PHE A 1 91 ? 5.096 -41.114 42.096 1.00 12.38 85 PHE A O 1
ATOM 716 N N . LEU A 1 92 ? 4.394 -39.328 43.274 1.00 10.43 86 LEU A N 1
ATOM 717 C CA . LEU A 1 92 ? 3.396 -38.904 42.305 1.00 10.87 86 LEU A CA 1
ATOM 718 C C . LEU A 1 92 ? 4.079 -37.923 41.347 1.00 10.55 86 LEU A C 1
ATOM 719 O O . LEU A 1 92 ? 4.450 -36.810 41.732 1.00 11.88 86 LEU A O 1
ATOM 724 N N . GLU A 1 93 ? 4.253 -38.367 40.109 1.00 11.13 87 GLU A N 1
ATOM 725 C CA . GLU A 1 93 ? 4.913 -37.618 39.099 1.00 11.07 87 GLU A CA 1
ATOM 726 C C . GLU A 1 93 ? 3.904 -36.795 38.319 1.00 10.66 87 GLU A C 1
ATOM 727 O O . GLU A 1 93 ? 2.996 -37.352 37.698 1.00 11.86 87 GLU A O 1
ATOM 733 N N . ARG A 1 94 ? 4.033 -35.467 38.319 1.00 10.54 88 ARG A N 1
ATOM 734 C CA . ARG A 1 94 ? 3.032 -34.592 37.717 1.00 10.09 88 ARG A CA 1
ATOM 735 C C . ARG A 1 94 ? 3.682 -33.544 36.853 1.00 10.42 88 ARG A C 1
ATOM 736 O O . ARG A 1 94 ? 4.822 -33.158 37.068 1.00 11.96 88 ARG A O 1
ATOM 744 N N . LEU A 1 95 ? 2.956 -33.059 35.860 1.00 10.81 89 LEU A N 1
ATOM 745 C CA . LEU A 1 95 ? 3.316 -31.868 35.129 1.00 10.90 89 LEU A CA 1
ATOM 746 C C . LEU A 1 95 ? 3.100 -30.662 36.015 1.00 11.15 89 LEU A C 1
ATOM 747 O O . LEU A 1 95 ? 2.169 -30.599 36.813 1.00 12.49 89 LEU A O 1
ATOM 752 N N . GLU A 1 96 ? 3.953 -29.635 35.888 1.00 11.18 90 GLU A N 1
ATOM 753 C CA . GLU A 1 96 ? 3.810 -28.402 36.646 1.00 11.83 90 GLU A CA 1
ATOM 754 C C . GLU A 1 96 ? 4.166 -27.206 35.781 1.00 11.52 90 GLU A C 1
ATOM 755 O O . GLU A 1 96 ? 5.088 -27.257 34.954 1.00 12.03 90 GLU A O 1
ATOM 761 N N . GLU A 1 97 ? 3.399 -26.119 35.935 1.00 12.17 91 GLU A N 1
ATOM 762 C CA . GLU A 1 97 ? 3.568 -24.913 35.163 1.00 12.49 91 GLU A CA 1
ATOM 763 C C . GLU A 1 97 ? 3.548 -25.210 33.662 1.00 12.12 91 GLU A C 1
ATOM 764 O O . GLU A 1 97 ? 4.249 -24.583 32.869 1.00 13.32 91 GLU A O 1
ATOM 770 N N . ASN A 1 98 ? 2.779 -26.228 33.281 1.00 11.76 92 ASN A N 1
ATOM 771 C CA . ASN A 1 98 ? 2.625 -26.611 31.903 1.00 12.14 92 ASN A CA 1
ATOM 772 C C . ASN A 1 98 ? 3.955 -27.042 31.239 1.00 12.28 92 ASN A C 1
ATOM 773 O O . ASN A 1 98 ? 4.058 -26.984 30.027 1.00 12.65 92 ASN A O 1
ATOM 778 N N . HIS A 1 99 ? 4.923 -27.510 32.047 1.00 12.01 93 HIS A N 1
ATOM 779 C CA . HIS A 1 99 ? 6.259 -27.770 31.452 1.00 12.05 93 HIS A CA 1
ATOM 780 C C . HIS A 1 99 ? 7.118 -28.734 32.245 1.00 11.81 93 HIS A C 1
ATOM 781 O O . HIS A 1 99 ? 7.717 -29.653 31.638 1.00 12.59 93 HIS A O 1
ATOM 788 N N . TYR A 1 100 ? 7.253 -28.509 33.534 1.00 11.85 94 TYR A N 1
ATOM 789 C CA . TYR A 1 100 ? 8.197 -29.250 34.381 1.00 11.61 94 TYR A CA 1
ATOM 790 C C . TYR A 1 100 ? 7.569 -30.519 34.930 1.00 11.60 94 TYR A C 1
ATOM 791 O O . TYR A 1 100 ? 6.341 -30.712 34.876 1.00 12.33 94 TYR A O 1
ATOM 800 N N . ASN A 1 101 ? 8.387 -31.385 35.512 1.00 11.78 95 ASN A N 1
ATOM 801 C CA . ASN A 1 101 ? 7.965 -32.495 36.320 1.00 11.81 95 ASN A CA 1
ATOM 802 C C . ASN A 1 101 ? 8.147 -32.145 37.814 1.00 11.35 95 ASN A C 1
ATOM 803 O O . ASN A 1 101 ? 9.178 -31.588 38.189 1.00 12.86 95 ASN A O 1
ATOM 808 N N . THR A 1 102 ? 7.173 -32.525 38.601 1.00 11.24 96 THR A N 1
ATOM 809 C CA . THR A 1 102 ? 7.280 -32.508 40.044 1.00 10.92 96 THR A CA 1
ATOM 810 C C . THR A 1 102 ? 7.036 -33.929 40.575 1.00 10.54 96 THR A C 1
ATOM 811 O O . THR A 1 102 ? 6.383 -34.743 39.928 1.00 11.34 96 THR A O 1
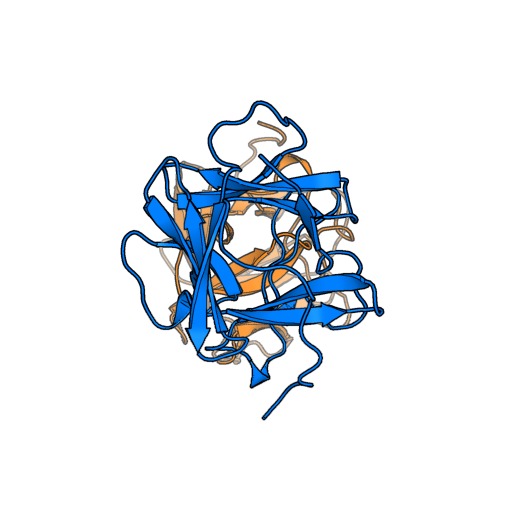ATOM 815 N N . TYR A 1 103 ? 7.544 -34.149 41.780 1.00 10.48 97 TYR A N 1
ATOM 816 C CA . TYR A 1 103 ? 7.466 -35.444 42.453 1.00 10.34 97 TYR A CA 1
ATOM 817 C C . TYR A 1 103 ? 7.017 -35.263 43.871 1.00 10.43 97 TYR A C 1
ATOM 818 O O . TYR A 1 103 ? 7.760 -34.689 44.674 1.00 11.71 97 TYR A O 1
ATOM 827 N N . ILE A 1 104 ? 5.809 -35.693 44.198 1.00 11.10 98 ILE A N 1
ATOM 828 C CA . ILE A 1 104 ? 5.236 -35.616 45.549 1.00 11.73 98 ILE A CA 1
ATOM 829 C C . ILE A 1 104 ? 5.400 -36.948 46.207 1.00 10.42 98 ILE A C 1
ATOM 830 O O . ILE A 1 104 ? 5.069 -37.987 45.617 1.00 10.99 98 ILE A O 1
ATOM 835 N N . SER A 1 105 ? 5.837 -36.987 47.459 1.00 10.82 99 SER A N 1
ATOM 836 C CA . SER A 1 105 ? 5.844 -38.214 48.206 1.00 11.50 99 SER A CA 1
ATOM 837 C C . SER A 1 105 ? 4.413 -38.786 48.287 1.00 11.39 99 SER A C 1
ATOM 838 O O . SER A 1 105 ? 3.516 -38.153 48.833 1.00 13.20 99 SER A O 1
ATOM 841 N N . LYS A 1 106 ? 4.197 -40.006 47.825 1.00 11.50 100 LYS A N 1
ATOM 842 C CA . LYS A 1 106 ? 2.870 -40.623 47.972 1.00 12.31 100 LYS A CA 1
ATOM 843 C C . LYS A 1 106 ? 2.526 -40.826 49.429 1.00 12.20 100 LYS A C 1
ATOM 844 O O . LYS A 1 106 ? 1.409 -40.498 49.840 1.00 13.50 100 LYS A O 1
ATOM 850 N N . LYS A 1 107 ? 3.457 -41.319 50.231 1.00 11.86 101 LYS A N 1
ATOM 851 C CA . LYS A 1 107 ? 3.207 -41.596 51.637 1.00 13.55 101 LYS A CA 1
ATOM 852 C C . LYS A 1 107 ? 2.741 -40.305 52.321 1.00 13.32 101 LYS A C 1
ATOM 853 O O . LYS A 1 107 ? 1.874 -40.344 53.173 1.00 16.27 101 LYS A O 1
ATOM 859 N N . HIS A 1 108 ? 3.357 -39.159 51.968 1.00 12.49 102 HIS A N 1
ATOM 860 C CA . HIS A 1 108 ? 3.108 -37.889 52.627 1.00 12.82 102 HIS A CA 1
ATOM 861 C C . HIS A 1 108 ? 2.314 -36.950 51.726 1.00 12.12 102 HIS A C 1
ATOM 862 O O . HIS A 1 108 ? 2.416 -35.734 51.873 1.00 14.10 102 HIS A O 1
ATOM 869 N N . ALA A 1 109 ? 1.510 -37.518 50.819 1.00 12.88 103 ALA A N 1
ATOM 870 C CA . ALA A 1 109 ? 0.858 -36.653 49.823 1.00 13.87 103 ALA A CA 1
ATOM 871 C C . ALA A 1 109 ? -0.050 -35.637 50.474 1.00 13.11 103 ALA A C 1
ATOM 872 O O . ALA A 1 109 ? -0.189 -34.499 49.953 1.00 13.96 103 ALA A O 1
ATOM 874 N N . GLU A 1 110 ? -0.723 -35.946 51.593 1.00 13.73 104 GLU A N 1
ATOM 875 C CA . GLU A 1 110 ? -1.600 -34.988 52.229 1.00 15.23 104 GLU A CA 1
ATOM 876 C C . GLU A 1 110 ? -0.869 -33.803 52.802 1.00 14.99 104 GLU A C 1
ATOM 877 O O . GLU A 1 110 ? -1.489 -32.745 53.039 1.00 20.48 104 GLU A O 1
ATOM 883 N N . LYS A 1 111 ? 0.407 -33.892 53.022 1.00 13.86 105 LYS A N 1
ATOM 884 C CA . LYS A 1 111 ? 1.280 -32.859 53.558 1.00 15.18 105 LYS A CA 1
ATOM 885 C C . LYS A 1 111 ? 1.922 -32.007 52.473 1.00 13.30 105 LYS A C 1
ATOM 886 O O . LYS A 1 111 ? 2.611 -31.051 52.756 1.00 14.66 105 LYS A O 1
ATOM 897 N N . ASN A 1 112 ? 1.780 -32.386 51.186 1.00 13.22 106 ASN A N 1
ATOM 898 C CA . ASN A 1 112 ? 2.380 -31.652 50.085 1.00 12.88 106 ASN A CA 1
ATOM 899 C C . ASN A 1 112 ? 3.894 -31.635 50.235 1.00 12.18 106 ASN A C 1
ATOM 900 O O . ASN A 1 112 ? 4.538 -30.587 50.112 1.00 13.70 106 ASN A O 1
ATOM 905 N N . TRP A 1 113 ? 4.523 -32.786 50.457 1.00 11.75 107 TRP A N 1
ATOM 906 C CA . TRP A 1 113 ? 5.975 -32.921 50.536 1.00 11.22 107 TRP A CA 1
ATOM 907 C C . TRP A 1 113 ? 6.501 -33.330 49.159 1.00 11.18 107 TRP A C 1
ATOM 908 O O . TRP A 1 113 ? 6.116 -34.384 48.652 1.00 12.86 107 TRP A O 1
ATOM 919 N N . PHE A 1 114 ? 7.380 -32.515 48.612 1.00 9.63 108 PHE A N 1
ATOM 920 C CA . PHE A 1 114 ? 7.958 -32.670 47.314 1.00 10.00 108 PHE A CA 1
ATOM 921 C C . PHE A 1 114 ? 9.451 -33.016 47.384 1.00 9.80 108 PHE A C 1
ATOM 922 O O . PHE A 1 114 ? 10.156 -32.616 48.322 1.00 10.52 108 PHE A O 1
ATOM 930 N N . VAL A 1 115 ? 9.929 -33.666 46.329 1.00 9.80 109 VAL A N 1
ATOM 931 C CA . VAL A 1 115 ? 11.364 -33.679 46.015 1.00 10.47 109 VAL A CA 1
ATOM 932 C C . VAL A 1 115 ? 11.776 -32.282 45.584 1.00 10.41 109 VAL A C 1
ATOM 933 O O . VAL A 1 115 ? 11.123 -31.686 44.703 1.00 11.11 109 VAL A O 1
ATOM 937 N N . GLY A 1 116 ? 12.838 -31.737 46.134 1.00 11.48 110 GLY A N 1
ATOM 938 C CA . GLY A 1 116 ? 13.307 -30.448 45.747 1.00 11.40 110 GLY A CA 1
ATOM 939 C C . GLY A 1 116 ? 14.763 -30.231 46.041 1.00 11.30 110 GLY A C 1
ATOM 940 O O . GLY A 1 116 ? 15.307 -30.820 46.988 1.00 11.92 110 GLY A O 1
ATOM 941 N N . LEU A 1 117 ? 15.392 -29.341 45.269 1.00 12.36 111 LEU A N 1
ATOM 942 C CA . LEU A 1 117 ? 16.784 -28.992 45.443 1.00 12.41 111 LEU A CA 1
ATOM 943 C C . LEU A 1 117 ? 16.899 -27.489 45.631 1.00 13.96 111 LEU A C 1
ATOM 944 O O . LEU A 1 117 ? 16.300 -26.683 44.911 1.00 15.22 111 LEU A O 1
ATOM 949 N N . LYS A 1 118 ? 17.674 -27.061 46.630 1.00 14.20 112 LYS A N 1
ATOM 950 C CA . LYS A 1 118 ? 18.010 -25.658 46.887 1.00 14.95 112 LYS A CA 1
ATOM 951 C C . LYS A 1 118 ? 19.030 -25.202 45.877 1.00 16.59 112 LYS A C 1
ATOM 952 O O . LYS A 1 118 ? 19.682 -25.947 45.145 1.00 17.71 112 LYS A O 1
ATOM 958 N N . LYS A 1 119 ? 19.154 -23.862 45.843 1.00 18.82 113 LYS A N 1
ATOM 959 C CA . LYS A 1 119 ? 20.114 -23.235 44.950 1.00 22.41 113 LYS A CA 1
ATOM 960 C C . LYS A 1 119 ? 21.518 -23.690 45.221 1.00 20.88 113 LYS A C 1
ATOM 961 O O . LYS A 1 119 ? 22.373 -23.701 44.322 1.00 23.69 113 LYS A O 1
ATOM 967 N N . ASN A 1 120 ? 21.832 -24.053 46.463 1.00 20.67 114 ASN A N 1
ATOM 968 C CA . ASN A 1 120 ? 23.200 -24.497 46.805 1.00 21.95 114 ASN A CA 1
ATOM 969 C C . ASN A 1 120 ? 23.380 -26.000 46.609 1.00 20.69 114 ASN A C 1
ATOM 970 O O . ASN A 1 120 ? 24.430 -26.525 46.990 1.00 23.14 114 ASN A O 1
ATOM 975 N N . GLY A 1 121 ? 22.400 -26.695 46.038 1.00 19.33 115 GLY A N 1
ATOM 976 C CA . GLY A 1 121 ? 22.550 -28.096 45.723 1.00 19.62 115 GLY A CA 1
ATOM 977 C C . GLY A 1 121 ? 22.205 -29.057 46.877 1.00 18.89 115 GLY A C 1
ATOM 978 O O . GLY A 1 121 ? 22.243 -30.267 46.695 1.00 21.41 115 GLY A O 1
ATOM 979 N N . SER A 1 122 ? 21.770 -28.549 48.002 1.00 14.80 116 SER A N 1
ATOM 980 C CA . SER A 1 122 ? 21.238 -29.397 49.078 1.00 14.00 116 SER A CA 1
ATOM 981 C C . SER A 1 122 ? 19.790 -29.720 48.797 1.00 12.75 116 SER A C 1
ATOM 982 O O . SER A 1 122 ? 19.028 -28.908 48.237 1.00 14.30 116 SER A O 1
ATOM 987 N N . CYS A 1 123 ? 19.357 -30.893 49.245 1.00 12.49 117 CYS A N 1
ATOM 988 C CA . CYS A 1 123 ? 17.945 -31.222 49.108 1.00 12.54 117 CYS A CA 1
ATOM 989 C C . CYS A 1 123 ? 17.111 -30.469 50.123 1.00 11.90 117 CYS A C 1
ATOM 990 O O . CYS A 1 123 ? 17.507 -30.212 51.264 1.00 12.87 117 CYS A O 1
ATOM 995 N N . LYS A 1 124 ? 15.871 -30.178 49.739 1.00 11.98 118 LYS A N 1
ATOM 996 C CA . LYS A 1 124 ? 14.866 -29.660 50.616 1.00 12.18 118 LYS A CA 1
ATOM 997 C C . LYS A 1 124 ? 14.289 -30.729 51.525 1.00 11.33 118 LYS A C 1
ATOM 998 O O . LYS A 1 124 ? 14.071 -31.866 51.063 1.00 12.23 118 LYS A O 1
ATOM 1004 N N . ARG A 1 125 ? 14.005 -30.375 52.745 1.00 11.49 119 ARG A N 1
ATOM 1005 C CA . ARG A 1 125 ? 13.207 -31.256 53.601 1.00 11.12 119 ARG A CA 1
ATOM 1006 C C . ARG A 1 125 ? 11.751 -31.126 53.256 1.00 11.24 119 ARG A C 1
ATOM 1007 O O . ARG A 1 125 ? 11.283 -30.000 52.989 1.00 11.74 119 ARG A O 1
ATOM 1015 N N . GLY A 1 126 ? 10.987 -32.214 53.261 1.00 11.09 120 GLY A N 1
ATOM 1016 C CA . GLY A 1 126 ? 9.563 -32.186 52.857 1.00 11.16 120 GLY A CA 1
ATOM 1017 C C . GLY A 1 126 ? 8.758 -30.989 53.344 1.00 11.17 120 GLY A C 1
ATOM 1018 O O . GLY A 1 126 ? 8.137 -30.297 52.527 1.00 11.85 120 GLY A O 1
ATOM 1019 N N . PRO A 1 127 ? 8.701 -30.723 54.646 1.00 11.59 121 PRO A N 1
ATOM 1020 C CA . PRO A 1 127 ? 7.897 -29.596 55.130 1.00 13.34 121 PRO A CA 1
ATOM 1021 C C . PRO A 1 127 ? 8.326 -28.219 54.650 1.00 13.15 121 PRO A C 1
ATOM 1022 O O . PRO A 1 127 ? 7.560 -27.285 54.796 1.00 14.89 121 PRO A O 1
ATOM 1026 N N . ARG A 1 128 ? 9.524 -28.096 54.107 1.00 12.39 122 ARG A N 1
ATOM 1027 C CA . ARG A 1 128 ? 10.006 -26.812 53.573 1.00 13.00 122 ARG A CA 1
ATOM 1028 C C . ARG A 1 128 ? 9.652 -26.648 52.093 1.00 12.72 122 ARG A C 1
ATOM 1029 O O . ARG A 1 128 ? 9.981 -25.615 51.531 1.00 15.26 122 ARG A O 1
ATOM 1037 N N . THR A 1 129 ? 9.023 -27.644 51.500 1.00 12.44 123 THR A N 1
ATOM 1038 C CA . THR A 1 129 ? 8.598 -27.569 50.114 1.00 11.83 123 THR A CA 1
ATOM 1039 C C . THR A 1 129 ? 7.131 -27.180 50.080 1.00 12.61 123 THR A C 1
ATOM 1040 O O . THR A 1 129 ? 6.351 -27.399 51.036 1.00 14.96 123 THR A O 1
ATOM 1044 N N . HIS A 1 130 ? 6.718 -26.618 48.930 1.00 13.26 124 HIS A N 1
ATOM 1045 C CA . HIS A 1 130 ? 5.314 -26.284 48.741 1.00 13.90 124 HIS A CA 1
ATOM 1046 C C . HIS A 1 130 ? 5.093 -25.993 47.263 1.00 12.87 124 HIS A C 1
ATOM 1047 O O . HIS A 1 130 ? 6.031 -25.615 46.575 1.00 13.42 124 HIS A O 1
ATOM 1054 N N . TYR A 1 131 ? 3.830 -26.106 46.845 1.00 12.98 125 TYR A N 1
ATOM 1055 C CA . TYR A 1 131 ? 3.504 -25.648 45.520 1.00 13.95 125 TYR A CA 1
ATOM 1056 C C . TYR A 1 131 ? 3.950 -24.199 45.364 1.00 13.58 125 TYR A C 1
ATOM 1057 O O . TYR A 1 131 ? 3.861 -23.371 46.278 1.00 14.94 125 TYR A O 1
ATOM 1066 N N . GLY A 1 132 ? 4.385 -23.879 44.170 1.00 14.63 126 GLY A N 1
ATOM 1067 C CA . GLY A 1 132 ? 4.792 -22.567 43.792 1.00 16.50 126 GLY A CA 1
ATOM 1068 C C . GLY A 1 132 ? 6.270 -22.340 43.799 1.00 15.69 126 GLY A C 1
ATOM 1069 O O . GLY A 1 132 ? 6.762 -21.354 43.252 1.00 19.52 126 GLY A O 1
ATOM 1070 N N . GLN A 1 133 ? 7.048 -23.222 44.418 1.00 14.83 127 GLN A N 1
ATOM 1071 C CA . GLN A 1 133 ? 8.470 -23.057 44.537 1.00 14.65 127 GLN A CA 1
ATOM 1072 C C . GLN A 1 133 ? 9.185 -23.403 43.243 1.00 14.82 127 GLN A C 1
ATOM 1073 O O . GLN A 1 133 ? 8.745 -24.212 42.443 1.00 16.76 127 GLN A O 1
ATOM 1079 N N . LYS A 1 134 ? 10.374 -22.838 43.064 1.00 14.46 128 LYS A N 1
ATOM 1080 C CA . LYS A 1 134 ? 11.258 -23.219 42.014 1.00 15.33 128 LYS A CA 1
ATOM 1081 C C . LYS A 1 134 ? 12.021 -24.520 42.353 1.00 13.64 128 LYS A C 1
ATOM 1082 O O . LYS A 1 134 ? 12.402 -25.264 41.473 1.00 14.37 128 LYS A O 1
ATOM 1088 N N . ALA A 1 135 ? 12.264 -24.787 43.650 1.00 12.91 129 ALA A N 1
ATOM 1089 C CA . ALA A 1 135 ? 13.032 -25.951 44.071 1.00 12.64 129 ALA A CA 1
ATOM 1090 C C . ALA A 1 135 ? 12.442 -27.271 43.637 1.00 12.05 129 ALA A C 1
ATOM 1091 O O . ALA A 1 135 ? 13.167 -28.273 43.542 1.00 12.33 129 ALA A O 1
ATOM 1093 N N . ILE A 1 136 ? 11.125 -27.307 43.443 1.00 11.95 130 ILE A N 1
ATOM 1094 C CA . ILE A 1 136 ? 10.421 -28.537 43.148 1.00 11.53 130 ILE A CA 1
ATOM 1095 C C . ILE A 1 136 ? 10.341 -28.865 41.666 1.00 11.51 130 ILE A C 1
ATOM 1096 O O . ILE A 1 136 ? 9.803 -29.908 41.268 1.00 11.97 130 ILE A O 1
ATOM 1101 N N . LEU A 1 137 ? 10.838 -27.986 40.794 1.00 11.50 131 LEU A N 1
ATOM 1102 C CA . LEU A 1 137 ? 10.634 -28.115 39.369 1.00 12.37 131 LEU A CA 1
ATOM 1103 C C . LEU A 1 137 ? 11.812 -28.825 38.706 1.00 12.40 131 LEU A C 1
ATOM 1104 O O . LEU A 1 137 ? 12.952 -28.362 38.768 1.00 14.82 131 LEU A O 1
ATOM 1109 N N . PHE A 1 138 ? 11.552 -29.926 38.048 1.00 12.18 132 PHE A N 1
ATOM 1110 C CA . PHE A 1 138 ? 12.584 -30.682 37.357 1.00 12.11 132 PHE A CA 1
ATOM 1111 C C . PHE A 1 138 ? 12.304 -30.808 35.874 1.00 12.31 132 PHE A C 1
ATOM 1112 O O . PHE A 1 138 ? 11.150 -30.801 35.419 1.00 14.21 132 PHE A O 1
ATOM 1120 N N . LEU A 1 139 ? 13.360 -30.982 35.113 1.00 13.14 133 LEU A N 1
ATOM 1121 C CA . LEU A 1 139 ? 13.257 -31.397 33.717 1.00 15.07 133 LEU A CA 1
ATOM 1122 C C . LEU A 1 139 ? 14.023 -32.675 33.536 1.00 14.84 133 LEU A C 1
ATOM 1123 O O . LEU A 1 139 ? 15.175 -32.818 33.916 1.00 16.59 133 LEU A O 1
ATOM 1128 N N . PRO A 1 140 ? 13.380 -33.687 32.933 1.00 16.16 134 PRO A N 1
ATOM 1129 C CA . PRO A 1 140 ? 14.086 -34.920 32.656 1.00 18.99 134 PRO A CA 1
ATOM 1130 C C . PRO A 1 140 ? 14.958 -34.746 31.429 1.00 20.31 134 PRO A C 1
ATOM 1131 O O . PRO A 1 140 ? 14.430 -34.375 30.384 1.00 35.54 134 PRO A O 1
ATOM 1135 N N . LEU A 1 141 ? 16.240 -34.980 31.504 1.00 16.01 135 LEU A N 1
ATOM 1136 C CA . LEU A 1 141 ? 17.158 -34.856 30.382 1.00 16.81 135 LEU A CA 1
ATOM 1137 C C . LEU A 1 141 ? 17.713 -36.205 30.028 1.00 18.30 135 LEU A C 1
ATOM 1138 O O . LEU A 1 141 ? 17.992 -37.076 30.865 1.00 19.97 135 LEU A O 1
ATOM 1143 N N . PRO A 1 142 ? 17.942 -36.517 28.766 1.00 29.17 136 PRO A N 1
ATOM 1144 C CA . PRO A 1 142 ? 18.722 -37.703 28.390 1.00 33.32 136 PRO A CA 1
ATOM 1145 C C . PRO A 1 142 ? 20.082 -37.837 29.084 1.00 33.12 136 PRO A C 1
ATOM 1146 O O . PRO A 1 142 ? 20.737 -36.816 29.344 1.00 34.59 136 PRO A O 1
ATOM 1150 N N . VAL A 1 143 ? 20.467 -39.088 29.323 1.00 33.00 137 VAL A N 1
ATOM 1151 C CA . VAL A 1 143 ? 21.803 -39.416 29.843 1.00 36.73 137 VAL A CA 1
ATOM 1152 C C . VAL A 1 143 ? 22.888 -39.332 28.756 1.00 44.66 137 VAL A C 1
ATOM 1153 O O . VAL A 1 143 ? 24.047 -39.122 29.166 1.00 60.85 137 VAL A O 1
ATOM 1157 N N . HIS B 1 3 ? 38.384 -26.571 61.352 1.00 31.14 -3 HIS B N 1
ATOM 1158 C CA . HIS B 1 3 ? 37.165 -25.935 61.855 1.00 24.46 -3 HIS B CA 1
ATOM 1159 C C . HIS B 1 3 ? 36.879 -24.548 61.217 1.00 19.95 -3 HIS B C 1
ATOM 1160 O O . HIS B 1 3 ? 37.765 -23.826 60.806 1.00 22.70 -3 HIS B O 1
ATOM 1167 N N . HIS B 1 4 ? 35.615 -24.170 61.270 1.00 17.49 -2 HIS B N 1
ATOM 1168 C CA . HIS B 1 4 ? 35.057 -22.856 60.940 1.00 17.01 -2 HIS B CA 1
ATOM 1169 C C . HIS B 1 4 ? 34.863 -22.003 62.159 1.00 14.13 -2 HIS B C 1
ATOM 1170 O O . HIS B 1 4 ? 34.515 -20.827 62.007 1.00 17.28 -2 HIS B O 1
ATOM 1177 N N . HIS B 1 5 ? 34.993 -22.597 63.356 1.00 13.83 -1 HIS B N 1
ATOM 1178 C CA . HIS B 1 5 ? 34.691 -21.934 64.604 1.00 13.18 -1 HIS B CA 1
ATOM 1179 C C . HIS B 1 5 ? 35.745 -22.194 65.671 1.00 12.25 -1 HIS B C 1
ATOM 1180 O O . HIS B 1 5 ? 36.483 -23.168 65.595 1.00 12.58 -1 HIS B O 1
ATOM 1187 N N . HIS B 1 6 ? 35.754 -21.291 66.650 1.00 11.94 0 HIS B N 1
ATOM 1188 C CA . HIS B 1 6 ? 36.588 -21.444 67.837 1.00 11.46 0 HIS B CA 1
ATOM 1189 C C . HIS B 1 6 ? 36.248 -22.681 68.633 1.00 10.92 0 HIS B C 1
ATOM 1190 O O . HIS B 1 6 ? 35.320 -23.426 68.327 1.00 11.85 0 HIS B O 1
ATOM 1197 N N . PHE B 1 7 ? 37.058 -22.905 69.684 1.00 11.37 1 PHE B N 1
ATOM 1198 C CA . PHE B 1 7 ? 36.944 -24.088 70.498 1.00 11.77 1 PHE B CA 1
ATOM 1199 C C . PHE B 1 7 ? 37.019 -23.751 71.990 1.00 11.06 1 PHE B C 1
ATOM 1200 O O . PHE B 1 7 ? 37.526 -24.554 72.786 1.00 12.97 1 PHE B O 1
ATOM 1208 N N . ASN B 1 8 ? 36.441 -22.622 72.369 1.00 10.83 2 ASN B N 1
ATOM 1209 C CA . ASN B 1 8 ? 36.220 -22.361 73.789 1.00 10.68 2 ASN B CA 1
ATOM 1210 C C . ASN B 1 8 ? 34.957 -23.148 74.183 1.00 11.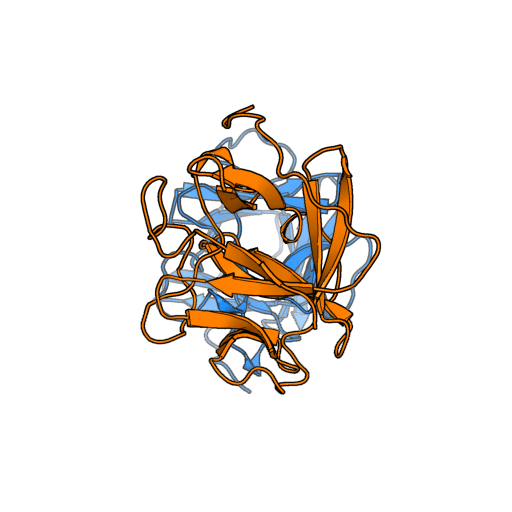14 2 ASN B C 1
ATOM 1211 O O . ASN B 1 8 ? 33.871 -22.937 73.585 1.00 11.05 2 ASN B O 1
ATOM 1216 N N . LEU B 1 9 ? 35.103 -24.029 75.171 1.00 11.27 3 LEU B N 1
ATOM 1217 C CA . LEU B 1 9 ? 34.013 -24.888 75.592 1.00 11.58 3 LEU B CA 1
ATOM 1218 C C . LEU B 1 9 ? 33.424 -24.414 76.915 1.00 11.75 3 LEU B C 1
ATOM 1219 O O . LEU B 1 9 ? 34.168 -23.875 77.754 1.00 11.72 3 LEU B O 1
ATOM 1224 N N . PRO B 1 10 ? 32.149 -24.625 77.156 1.00 12.69 4 PRO B N 1
ATOM 1225 C CA . PRO B 1 10 ? 31.553 -24.200 78.448 1.00 12.12 4 PRO B CA 1
ATOM 1226 C C . PRO B 1 10 ? 31.956 -25.167 79.559 1.00 12.08 4 PRO B C 1
ATOM 1227 O O . PRO B 1 10 ? 32.368 -26.304 79.315 1.00 15.58 4 PRO B O 1
ATOM 1234 N N . PRO B 1 11 ? 31.815 -24.717 80.798 1.00 13.07 5 PRO B N 1
ATOM 1235 C CA . PRO B 1 11 ? 32.239 -25.489 81.962 1.00 15.91 5 PRO B CA 1
ATOM 1236 C C . PRO B 1 11 ? 31.355 -26.585 82.399 1.00 19.51 5 PRO B C 1
ATOM 1237 O O . PRO B 1 11 ? 31.796 -27.425 83.209 1.00 25.54 5 PRO B O 1
ATOM 1241 N N . GLY B 1 12 ? 30.104 -26.574 81.978 1.00 19.03 6 GLY B N 1
ATOM 1242 C CA . GLY B 1 12 ? 29.196 -27.621 82.516 1.00 19.25 6 GLY B CA 1
ATOM 1243 C C . GLY B 1 12 ? 29.347 -28.980 81.892 1.00 21.29 6 GLY B C 1
ATOM 1244 O O . GLY B 1 12 ? 30.236 -29.183 81.057 1.00 32.59 6 GLY B O 1
ATOM 1245 N N . ASN B 1 13 ? 28.545 -29.947 82.311 1.00 21.32 7 ASN B N 1
ATOM 1246 C CA . ASN B 1 13 ? 28.542 -31.302 81.852 1.00 22.20 7 ASN B CA 1
ATOM 1247 C C . ASN B 1 13 ? 27.147 -31.846 81.558 1.00 19.55 7 ASN B C 1
ATOM 1248 O O . ASN B 1 13 ? 26.196 -31.063 81.585 1.00 22.87 7 ASN B O 1
ATOM 1253 N N . TYR B 1 14 ? 27.043 -33.124 81.188 1.00 21.24 8 TYR B N 1
ATOM 1254 C CA . TYR B 1 14 ? 25.803 -33.665 80.643 1.00 22.22 8 TYR B CA 1
ATOM 1255 C C . TYR B 1 14 ? 25.237 -34.708 81.585 1.00 24.98 8 TYR B C 1
ATOM 1256 O O . TYR B 1 14 ? 24.373 -35.477 81.180 1.00 29.04 8 TYR B O 1
ATOM 1265 N N . LYS B 1 15 ? 25.759 -34.735 82.821 1.00 26.08 9 LYS B N 1
ATOM 1266 C CA . LYS B 1 15 ? 25.278 -35.794 83.716 1.00 33.33 9 LYS B CA 1
ATOM 1267 C C . LYS B 1 15 ? 23.799 -35.682 84.058 1.00 30.33 9 LYS B C 1
ATOM 1268 O O . LYS B 1 15 ? 23.259 -36.758 84.403 1.00 33.77 9 LYS B O 1
ATOM 1274 N N . LYS B 1 16 ? 23.170 -34.514 84.030 1.00 28.14 10 LYS B N 1
ATOM 1275 C CA . LYS B 1 16 ? 21.788 -34.264 84.378 1.00 29.68 10 LYS B CA 1
ATOM 1276 C C . LYS B 1 16 ? 21.058 -33.529 83.233 1.00 26.44 10 LYS B C 1
ATOM 1277 O O . LYS B 1 16 ? 21.691 -32.817 82.471 1.00 23.17 10 LYS B O 1
ATOM 1283 N N . PRO B 1 17 ? 19.755 -33.742 83.168 1.00 25.65 11 PRO B N 1
ATOM 1284 C CA . PRO B 1 17 ? 18.975 -32.897 82.255 1.00 24.85 11 PRO B CA 1
ATOM 1285 C C . PRO B 1 17 ? 19.050 -31.437 82.678 1.00 22.21 11 PRO B C 1
ATOM 1286 O O . PRO B 1 17 ? 19.413 -31.085 83.778 1.00 24.58 11 PRO B O 1
ATOM 1293 N N . LYS B 1 18 ? 18.736 -30.593 81.706 1.00 21.38 12 LYS B N 1
ATOM 1294 C CA . LYS B 1 18 ? 18.809 -29.158 81.886 1.00 20.07 12 LYS B CA 1
ATOM 1295 C C . LYS B 1 18 ? 17.675 -28.471 81.120 1.00 18.82 12 LYS B C 1
ATOM 1296 O O . LYS B 1 18 ? 17.054 -29.047 80.230 1.00 18.67 12 LYS B O 1
ATOM 1302 N N . LEU B 1 19 ? 17.477 -27.205 81.490 1.00 18.17 13 LEU B N 1
ATOM 1303 C CA . LEU B 1 19 ? 16.749 -26.241 80.694 1.00 17.90 13 LEU B CA 1
ATOM 1304 C C . LEU B 1 19 ? 17.753 -25.380 79.959 1.00 16.65 13 LEU B C 1
ATOM 1305 O O . LEU B 1 19 ? 18.828 -25.138 80.491 1.00 18.94 13 LEU B O 1
ATOM 1310 N N . LEU B 1 20 ? 17.420 -24.981 78.750 1.00 16.42 14 LEU B N 1
ATOM 1311 C CA . LEU B 1 20 ? 18.239 -24.032 78.008 1.00 15.39 14 LEU B CA 1
ATOM 1312 C C . LEU B 1 20 ? 17.486 -22.708 77.933 1.00 15.05 14 LEU B C 1
ATOM 1313 O O . LEU B 1 20 ? 16.489 -22.601 77.228 1.00 15.96 14 LEU B O 1
ATOM 1318 N N . TYR B 1 21 ? 17.967 -21.736 78.695 1.00 15.81 15 TYR B N 1
ATOM 1319 C CA . TYR B 1 21 ? 17.300 -20.442 78.819 1.00 16.49 15 TYR B CA 1
ATOM 1320 C C . TYR B 1 21 ? 17.920 -19.368 77.934 1.00 15.50 15 TYR B C 1
ATOM 1321 O O . TYR B 1 21 ? 19.108 -19.137 78.020 1.00 16.74 15 TYR B O 1
ATOM 1330 N N . CYS B 1 22 ? 17.126 -18.714 77.077 1.00 17.16 16 CYS B N 1
ATOM 1331 C CA . CYS B 1 22 ? 17.559 -17.649 76.216 1.00 20.83 16 CYS B CA 1
ATOM 1332 C C . CYS B 1 22 ? 17.169 -16.264 76.774 1.00 26.72 16 CYS B C 1
ATOM 1333 O O . CYS B 1 22 ? 15.995 -15.952 76.891 1.00 24.53 16 CYS B O 1
ATOM 1336 N N . SER B 1 23 ? 18.214 -15.522 77.068 1.00 38.86 17 SER B N 1
ATOM 1337 C CA . SER B 1 23 ? 18.063 -14.215 77.652 1.00 47.55 17 SER B CA 1
ATOM 1338 C C . SER B 1 23 ? 17.317 -13.221 76.775 1.00 41.96 17 SER B C 1
ATOM 1339 O O . SER B 1 23 ? 16.831 -12.210 77.261 1.00 45.93 17 SER B O 1
ATOM 1342 N N . ASN B 1 24 ? 17.257 -13.527 75.479 1.00 31.38 18 ASN B N 1
ATOM 1343 C CA . ASN B 1 24 ? 16.770 -12.517 74.537 1.00 30.80 18 ASN B CA 1
ATOM 1344 C C . ASN B 1 24 ? 15.364 -12.086 74.895 1.00 32.10 18 ASN B C 1
ATOM 1345 O O . ASN B 1 24 ? 15.007 -10.913 74.949 1.00 34.28 18 ASN B O 1
ATOM 1350 N N . GLY B 1 25 ? 14.533 -13.061 75.189 1.00 30.84 19 GLY B N 1
ATOM 1351 C CA . GLY B 1 25 ? 13.193 -12.879 75.678 1.00 37.24 19 GLY B CA 1
ATOM 1352 C C . GLY B 1 25 ? 12.949 -13.587 76.991 1.00 37.56 19 GLY B C 1
ATOM 1353 O O . GLY B 1 25 ? 11.854 -13.389 77.543 1.00 40.89 19 GLY B O 1
ATOM 1354 N N . GLY B 1 26 ? 13.879 -14.364 77.501 1.00 33.43 20 GLY B N 1
ATOM 1355 C CA . GLY B 1 26 ? 13.675 -15.124 78.712 1.00 36.04 20 GLY B CA 1
ATOM 1356 C C . GLY B 1 26 ? 12.705 -16.277 78.497 1.00 27.38 20 GLY B C 1
ATOM 1357 O O . GLY B 1 26 ? 11.733 -16.476 79.216 1.00 38.50 20 GLY B O 1
ATOM 1358 N N . HIS B 1 27 ? 13.077 -17.028 77.474 1.00 20.95 21 HIS B N 1
ATOM 1359 C CA . HIS B 1 27 ? 12.340 -18.216 77.151 1.00 18.95 21 HIS B CA 1
ATOM 1360 C C . HIS B 1 27 ? 13.251 -19.440 77.318 1.00 17.50 21 HIS B C 1
ATOM 1361 O O . HIS B 1 27 ? 14.403 -19.398 76.972 1.00 18.45 21 HIS B O 1
ATOM 1368 N N . PHE B 1 28 ? 12.653 -20.543 77.749 1.00 17.35 22 PHE B N 1
ATOM 1369 C CA . PHE B 1 28 ? 13.228 -21.876 77.750 1.00 16.47 22 PHE B CA 1
ATOM 1370 C C . PHE B 1 28 ? 12.951 -22.572 76.432 1.00 16.28 22 PHE B C 1
ATOM 1371 O O . PHE B 1 28 ? 11.785 -22.539 75.928 1.00 18.41 22 PHE B O 1
ATOM 1379 N N . LEU B 1 29 ? 13.938 -23.201 75.847 1.00 15.86 23 LEU B N 1
ATOM 1380 C CA . LEU B 1 29 ? 13.806 -23.940 74.588 1.00 16.02 23 LEU B CA 1
ATOM 1381 C C . LEU B 1 29 ? 12.900 -25.136 74.824 1.00 17.00 23 LEU B C 1
ATOM 1382 O O . LEU B 1 29 ? 13.052 -25.897 75.794 1.00 16.98 23 LEU B O 1
ATOM 1387 N N . ARG B 1 30 ? 11.930 -25.300 73.899 1.00 16.99 24 ARG B N 1
ATOM 1388 C CA . ARG B 1 30 ? 10.882 -26.336 74.062 1.00 17.29 24 ARG B CA 1
ATOM 1389 C C . ARG B 1 30 ? 10.775 -27.118 72.753 1.00 18.06 24 ARG B C 1
ATOM 1390 O O . ARG B 1 30 ? 10.759 -26.553 71.640 1.00 18.36 24 ARG B O 1
ATOM 1398 N N . ILE B 1 31 ? 10.645 -28.423 72.897 1.00 17.57 25 ILE B N 1
ATOM 1399 C CA . ILE B 1 31 ? 10.366 -29.318 71.734 1.00 18.93 25 ILE B CA 1
ATOM 1400 C C . ILE B 1 31 ? 8.997 -29.923 71.996 1.00 21.38 25 ILE B C 1
ATOM 1401 O O . ILE B 1 31 ? 8.804 -30.750 72.894 1.00 22.21 25 ILE B O 1
ATOM 1406 N N . LEU B 1 32 ? 7.979 -29.535 71.260 1.00 22.41 26 LEU B N 1
ATOM 1407 C CA . LEU B 1 32 ? 6.640 -30.061 71.529 1.00 24.39 26 LEU B CA 1
ATOM 1408 C C . LEU B 1 32 ? 6.395 -31.449 70.976 1.00 25.82 26 LEU B C 1
ATOM 1409 O O . LEU B 1 32 ? 7.138 -31.879 70.085 1.00 25.95 26 LEU B O 1
ATOM 1414 N N . PRO B 1 33 ? 5.421 -32.192 71.501 1.00 28.97 27 PRO B N 1
ATOM 1415 C CA . PRO B 1 33 ? 5.131 -33.530 70.980 1.00 30.68 27 PRO B CA 1
ATOM 1416 C C . PRO B 1 33 ? 4.939 -33.595 69.462 1.00 30.68 27 PRO B C 1
ATOM 1417 O O . PRO B 1 33 ? 5.326 -34.596 68.847 1.00 33.81 27 PRO B O 1
ATOM 1421 N N . ASP B 1 34 ? 4.379 -32.589 68.813 1.00 32.16 28 ASP B N 1
ATOM 1422 C CA . ASP B 1 34 ? 4.193 -32.634 67.361 1.00 33.08 28 ASP B CA 1
ATOM 1423 C C . ASP B 1 34 ? 5.443 -32.248 66.575 1.00 32.05 28 ASP B C 1
ATOM 1424 O O . ASP B 1 34 ? 5.382 -32.174 65.347 1.00 31.55 28 ASP B O 1
ATOM 1429 N N . GLY B 1 35 ? 6.562 -32.016 67.246 1.00 27.09 29 GLY B N 1
ATOM 1430 C CA . GLY B 1 35 ? 7.838 -31.787 66.603 1.00 24.80 29 GLY B CA 1
ATOM 1431 C C . GLY B 1 35 ? 8.145 -30.309 66.476 1.00 23.19 29 GLY B C 1
ATOM 1432 O O . GLY B 1 35 ? 9.254 -29.982 66.083 1.00 24.04 29 GLY B O 1
ATOM 1433 N N . THR B 1 36 ? 7.231 -29.419 66.829 1.00 25.24 30 THR B N 1
ATOM 1434 C CA . THR B 1 36 ? 7.430 -27.997 66.822 1.00 24.84 30 THR B CA 1
ATOM 1435 C C . THR B 1 36 ? 8.457 -27.564 67.873 1.00 20.79 30 THR B C 1
ATOM 1436 O O . THR B 1 36 ? 8.425 -28.054 68.992 1.00 23.26 30 THR B O 1
ATOM 1440 N N . VAL B 1 37 ? 9.358 -26.673 67.487 1.00 22.21 31 VAL B N 1
ATOM 1441 C CA . VAL B 1 37 ? 10.346 -26.087 68.415 1.00 18.99 31 VAL B CA 1
ATOM 1442 C C . VAL B 1 37 ? 10.020 -24.617 68.627 1.00 19.77 31 VAL B C 1
ATOM 1443 O O . VAL B 1 37 ? 9.759 -23.896 67.668 1.00 22.92 31 VAL B O 1
ATOM 1447 N N . ASP B 1 38 ? 10.026 -24.181 69.887 1.00 18.49 32 ASP B N 1
ATOM 1448 C CA . ASP B 1 38 ? 9.784 -22.796 70.188 1.00 18.41 32 ASP B CA 1
ATOM 1449 C C . ASP B 1 38 ? 10.334 -22.514 71.582 1.00 18.13 32 ASP B C 1
ATOM 1450 O O . ASP B 1 38 ? 11.138 -23.299 72.085 1.00 18.08 32 ASP B O 1
ATOM 1455 N N . GLY B 1 39 ? 9.892 -21.436 72.175 1.00 19.90 33 GLY B N 1
ATOM 1456 C CA . GLY B 1 39 ? 10.242 -21.138 73.580 1.00 19.18 33 GLY B CA 1
ATOM 1457 C C . GLY B 1 39 ? 9.011 -20.835 74.405 1.00 20.69 33 GLY B C 1
ATOM 1458 O O . GLY B 1 39 ? 8.003 -20.382 73.908 1.00 22.01 33 GLY B O 1
ATOM 1459 N N . THR B 1 40 ? 9.178 -21.080 75.701 1.00 19.44 34 THR B N 1
ATOM 1460 C CA . THR B 1 40 ? 8.161 -20.707 76.666 1.00 20.86 34 THR B CA 1
ATOM 1461 C C . THR B 1 40 ? 8.757 -20.084 77.931 1.00 21.86 34 THR B C 1
ATOM 1462 O O . THR B 1 40 ? 9.867 -20.438 78.307 1.00 22.34 34 THR B O 1
ATOM 1466 N N . ARG B 1 41 ? 8.006 -19.188 78.553 1.00 23.16 35 ARG B N 1
ATOM 1467 C CA . ARG B 1 41 ? 8.418 -18.582 79.804 1.00 24.52 35 ARG B CA 1
ATOM 1468 C C . ARG B 1 41 ? 7.937 -19.470 80.942 1.00 26.74 35 ARG B C 1
ATOM 1469 O O . ARG B 1 41 ? 8.265 -19.190 82.114 1.00 29.14 35 ARG B O 1
ATOM 1477 N N . ASP B 1 42 ? 7.204 -20.533 80.689 1.00 24.94 36 ASP B N 1
ATOM 1478 C CA . ASP B 1 42 ? 6.664 -21.348 81.764 1.00 28.69 36 ASP B CA 1
ATOM 1479 C C . ASP B 1 42 ? 7.665 -22.401 82.161 1.00 26.15 36 ASP B C 1
ATOM 1480 O O . ASP B 1 42 ? 7.884 -23.373 81.464 1.00 29.43 36 ASP B O 1
ATOM 1485 N N . ARG B 1 43 ? 8.257 -22.201 83.324 1.00 31.47 37 ARG B N 1
ATOM 1486 C CA . ARG B 1 43 ? 9.335 -23.041 83.822 1.00 30.36 37 ARG B CA 1
ATOM 1487 C C . ARG B 1 43 ? 8.893 -24.436 84.233 1.00 33.88 37 ARG B C 1
ATOM 1488 O O . ARG B 1 43 ? 9.714 -25.356 84.336 1.00 34.57 37 ARG B O 1
ATOM 1496 N N . SER B 1 44 ? 7.609 -24.639 84.423 1.00 32.78 38 SER B N 1
ATOM 1497 C CA . SER B 1 44 ? 6.923 -25.887 84.740 1.00 35.53 38 SER B CA 1
ATOM 1498 C C . SER B 1 44 ? 6.503 -26.678 83.518 1.00 35.24 38 SER B C 1
ATOM 1499 O O . SER B 1 44 ? 5.939 -27.793 83.673 1.00 39.20 38 SER B O 1
ATOM 1502 N N . ASP B 1 45 ? 6.714 -26.187 82.299 1.00 32.24 39 ASP B N 1
ATOM 1503 C CA . ASP B 1 45 ? 6.377 -26.897 81.081 1.00 27.05 39 ASP B CA 1
ATOM 1504 C C . ASP B 1 45 ? 7.078 -28.246 81.013 1.00 28.83 39 ASP B C 1
ATOM 1505 O O . ASP B 1 45 ? 8.264 -28.303 81.283 1.00 32.52 39 ASP B O 1
ATOM 1510 N N . GLN B 1 46 ? 6.404 -29.331 80.638 1.00 28.94 40 GLN B N 1
ATOM 1511 C CA . GLN B 1 46 ? 7.063 -30.624 80.590 1.00 32.59 40 GLN B CA 1
ATOM 1512 C C . GLN B 1 46 ? 7.938 -30.843 79.368 1.00 28.71 40 GLN B C 1
ATOM 1513 O O . GLN B 1 46 ? 8.604 -31.881 79.314 1.00 41.34 40 GLN B O 1
ATOM 1519 N N . HIS B 1 47 ? 7.861 -29.898 78.425 1.00 24.54 41 HIS B N 1
ATOM 1520 C CA . HIS B 1 47 ? 8.566 -30.115 77.176 1.00 25.38 41 HIS B CA 1
ATOM 1521 C C . HIS B 1 47 ? 9.844 -29.286 77.034 1.00 21.16 41 HIS B C 1
ATOM 1522 O O . HIS B 1 47 ? 10.451 -29.270 75.950 1.00 20.78 41 HIS B O 1
ATOM 1529 N N . ILE B 1 48 ? 10.304 -28.687 78.127 1.00 21.44 42 ILE B N 1
ATOM 1530 C CA . ILE B 1 48 ? 11.537 -27.903 78.158 1.00 20.54 42 ILE B CA 1
ATOM 1531 C C . ILE B 1 48 ? 12.696 -28.634 78.819 1.00 19.54 42 ILE B C 1
ATOM 1532 O O . ILE B 1 48 ? 13.803 -28.111 78.868 1.00 18.76 42 ILE B O 1
ATOM 1537 N N . GLN B 1 49 ? 12.432 -29.834 79.340 1.00 21.13 43 GLN B N 1
ATOM 1538 C CA . GLN B 1 49 ? 13.497 -30.600 79.959 1.00 20.95 43 GLN B CA 1
ATOM 1539 C C . GLN B 1 49 ? 14.292 -31.357 78.905 1.00 20.05 43 GLN B C 1
ATOM 1540 O O . GLN B 1 49 ? 13.772 -32.203 78.167 1.00 21.39 43 GLN B O 1
ATOM 1546 N N . LEU B 1 50 ? 15.578 -31.005 78.822 1.00 17.34 44 LEU B N 1
ATOM 1547 C CA . LEU B 1 50 ? 16.422 -31.508 77.759 1.00 17.38 44 LEU B CA 1
ATOM 1548 C C . LEU B 1 50 ? 17.593 -32.323 78.278 1.00 18.16 44 LEU B C 1
ATOM 1549 O O . LEU B 1 50 ? 18.189 -31.968 79.285 1.00 25.28 44 LEU B O 1
ATOM 1554 N N . GLN B 1 51 ? 17.937 -33.392 77.625 1.00 17.48 45 GLN B N 1
ATOM 1555 C CA . GLN B 1 51 ? 19.107 -34.214 77.987 1.00 18.04 45 GLN B CA 1
ATOM 1556 C C . GLN B 1 51 ? 20.145 -34.038 76.864 1.00 16.12 45 GLN B C 1
ATOM 1557 O O . GLN B 1 51 ? 19.882 -34.404 75.700 1.00 16.63 45 GLN B O 1
ATOM 1563 N N . LEU B 1 52 ? 21.260 -33.447 77.193 1.00 16.29 46 LEU B N 1
ATOM 1564 C CA . LEU B 1 52 ? 22.341 -33.307 76.225 1.00 16.48 46 LEU B CA 1
ATOM 1565 C C . LEU B 1 52 ? 23.241 -34.554 76.294 1.00 16.90 46 LEU B C 1
ATOM 1566 O O . LEU B 1 52 ? 23.362 -35.167 77.352 1.00 19.93 46 LEU B O 1
ATOM 1571 N N . SER B 1 53 ? 23.845 -34.908 75.191 1.00 17.68 47 SER B N 1
ATOM 1572 C CA . SER B 1 53 ? 24.814 -35.992 75.119 1.00 18.40 47 SER B CA 1
ATOM 1573 C C . SER B 1 53 ? 25.905 -35.606 74.140 1.00 18.47 47 SER B C 1
ATOM 1574 O O . SER B 1 53 ? 25.638 -34.873 73.191 1.00 17.47 47 SER B O 1
ATOM 1577 N N . ALA B 1 54 ? 27.136 -36.119 74.358 1.00 21.91 48 ALA B N 1
ATOM 1578 C CA . ALA B 1 54 ? 28.229 -35.836 73.446 1.00 20.74 48 ALA B CA 1
ATOM 1579 C C . ALA B 1 54 ? 28.342 -36.779 72.253 1.00 24.06 48 ALA B C 1
ATOM 1580 O O . ALA B 1 54 ? 28.021 -37.990 72.408 1.00 30.34 48 ALA B O 1
ATOM 1582 N N . GLU B 1 55 ? 28.851 -36.299 71.142 1.00 21.11 49 GLU B N 1
ATOM 1583 C CA . GLU B 1 55 ? 29.383 -37.193 70.084 1.00 21.84 49 GLU B CA 1
ATOM 1584 C C . GLU B 1 55 ? 30.879 -37.043 70.238 1.00 22.34 49 GLU B C 1
ATOM 1585 O O . GLU B 1 55 ? 31.409 -37.553 71.260 1.00 25.33 49 GLU B O 1
ATOM 1591 N N . SER B 1 56 ? 31.626 -36.318 69.405 1.00 21.61 50 SER B N 1
ATOM 1592 C CA . SER B 1 56 ? 33.000 -35.989 69.723 1.00 22.77 50 SER B CA 1
ATOM 1593 C C . SER B 1 56 ? 33.032 -34.806 70.682 1.00 21.29 50 SER B C 1
ATOM 1594 O O . SER B 1 56 ? 31.980 -34.190 70.971 1.00 18.36 50 SER B O 1
ATOM 1597 N N . VAL B 1 57 ? 34.199 -34.468 71.223 1.00 20.20 51 VAL B N 1
ATOM 1598 C CA . VAL B 1 57 ? 34.305 -33.364 72.164 1.00 19.46 51 VAL B CA 1
ATOM 1599 C C . VAL B 1 57 ? 33.772 -32.071 71.560 1.00 16.78 51 VAL B C 1
ATOM 1600 O O . VAL B 1 57 ? 34.137 -31.697 70.426 1.00 17.79 51 VAL B O 1
ATOM 1604 N N . GLY B 1 58 ? 32.872 -31.400 72.262 1.00 16.01 52 GLY B N 1
ATOM 1605 C CA . GLY B 1 58 ? 32.267 -30.178 71.792 1.00 15.69 52 GLY B CA 1
ATOM 1606 C C . GLY B 1 58 ? 31.072 -30.327 70.863 1.00 13.61 52 GLY B C 1
ATOM 1607 O O . GLY B 1 58 ? 30.527 -29.313 70.466 1.00 13.14 52 GLY B O 1
ATOM 1608 N N . GLU B 1 59 ? 30.688 -31.589 70.559 1.00 13.77 53 GLU B N 1
ATOM 1609 C CA . GLU B 1 59 ? 29.532 -31.867 69.730 1.00 14.06 53 GLU B CA 1
ATOM 1610 C C . GLU B 1 59 ? 28.441 -32.425 70.634 1.00 13.75 53 GLU B C 1
ATOM 1611 O O . GLU B 1 59 ? 28.737 -33.259 71.530 1.00 17.37 53 GLU B O 1
ATOM 1617 N N . VAL B 1 60 ? 27.229 -32.003 70.472 1.00 12.90 54 VAL B N 1
ATOM 1618 C CA . VAL B 1 60 ? 26.118 -32.503 71.284 1.00 12.86 54 VAL B CA 1
ATOM 1619 C C . VAL B 1 60 ? 24.892 -32.816 70.454 1.00 13.06 54 VAL B C 1
ATOM 1620 O O . VAL B 1 60 ? 24.618 -32.216 69.418 1.00 13.21 54 VAL B O 1
ATOM 1624 N N . TYR B 1 61 ? 24.131 -33.785 70.997 1.00 12.80 55 TYR B N 1
ATOM 1625 C CA . TYR B 1 61 ? 22.730 -33.937 70.721 1.00 12.92 55 TYR B CA 1
ATOM 1626 C C . TYR B 1 61 ? 21.918 -33.357 71.848 1.00 13.15 55 TYR B C 1
ATOM 1627 O O . TYR B 1 61 ? 22.375 -33.364 73.016 1.00 14.41 55 TYR B O 1
ATOM 1636 N N . ILE B 1 62 ? 20.738 -32.838 71.540 1.00 13.72 56 ILE B N 1
ATOM 1637 C CA . ILE B 1 62 ? 19.825 -32.186 72.477 1.00 13.47 56 ILE B CA 1
ATOM 1638 C C . ILE B 1 62 ? 18.524 -32.929 72.384 1.00 13.68 56 ILE B C 1
ATOM 1639 O O . ILE B 1 62 ? 17.819 -32.829 71.377 1.00 14.44 56 ILE B O 1
ATOM 1644 N N . LYS B 1 63 ? 18.149 -33.674 73.431 1.00 15.19 57 LYS B N 1
ATOM 1645 C CA . LYS B 1 63 ? 17.018 -34.580 73.402 1.00 15.92 57 LYS B CA 1
ATOM 1646 C C . LYS B 1 63 ? 15.929 -34.142 74.352 1.00 17.52 57 LYS B C 1
ATOM 1647 O O . LYS B 1 63 ? 16.173 -33.873 75.527 1.00 17.60 57 LYS B O 1
ATOM 1653 N N . SER B 1 64 ? 14.679 -34.131 73.883 1.00 18.35 58 SER B N 1
ATOM 1654 C CA . SER B 1 64 ? 13.518 -34.007 74.740 1.00 19.36 58 SER B CA 1
ATOM 1655 C C . SER B 1 64 ? 13.417 -35.174 75.696 1.00 21.14 58 SER B C 1
ATOM 1656 O O . SER B 1 64 ? 13.246 -36.298 75.279 1.00 22.08 58 SER B O 1
ATOM 1659 N N . THR B 1 65 ? 13.476 -34.995 77.026 1.00 22.18 59 THR B N 1
ATOM 1660 C CA . THR B 1 65 ? 13.280 -36.162 77.893 1.00 25.82 59 THR B CA 1
ATOM 1661 C C . THR B 1 65 ? 11.833 -36.627 77.864 1.00 26.95 59 THR B C 1
ATOM 1662 O O . THR B 1 65 ? 11.588 -37.832 78.011 1.00 31.55 59 THR B O 1
ATOM 1666 N N . GLU B 1 66 ? 10.849 -35.731 77.639 1.00 26.95 60 GLU B N 1
ATOM 1667 C CA . GLU B 1 66 ? 9.454 -36.097 77.666 1.00 29.73 60 GLU B CA 1
ATOM 1668 C C . GLU B 1 66 ? 9.013 -36.885 76.439 1.00 30.00 60 GLU B C 1
ATOM 1669 O O . GLU B 1 66 ? 8.164 -37.763 76.579 1.00 33.74 60 GLU B O 1
ATOM 1675 N N . THR B 1 67 ? 9.545 -36.542 75.251 1.00 28.83 61 THR B N 1
ATOM 1676 C CA . THR B 1 67 ? 9.117 -37.129 74.000 1.00 27.30 61 THR B CA 1
ATOM 1677 C C . THR B 1 67 ? 10.164 -38.007 73.322 1.00 24.48 61 THR B C 1
ATOM 1678 O O . THR B 1 67 ? 9.798 -38.776 72.412 1.00 28.19 61 THR B O 1
ATOM 1682 N N . GLY B 1 68 ? 11.410 -37.880 73.679 1.00 25.21 62 GLY B N 1
ATOM 1683 C CA . GLY B 1 68 ? 12.512 -38.526 73.012 1.00 24.99 62 GLY B CA 1
ATOM 1684 C C . GLY B 1 68 ? 12.927 -37.995 71.669 1.00 21.18 62 GLY B C 1
ATOM 1685 O O . GLY B 1 68 ? 13.849 -38.538 71.051 1.00 22.16 62 GLY B O 1
ATOM 1686 N N . GLN B 1 69 ? 12.327 -36.928 71.148 1.00 18.12 63 GLN B N 1
ATOM 1687 C CA . GLN B 1 69 ? 12.726 -36.259 69.928 1.00 17.48 63 GLN B CA 1
ATOM 1688 C C . GLN B 1 69 ? 14.070 -35.521 70.122 1.00 16.32 63 GLN B C 1
ATOM 1689 O O . GLN B 1 69 ? 14.336 -35.047 71.247 1.00 17.69 63 GLN B O 1
ATOM 1695 N N . TYR B 1 70 ? 14.850 -35.433 69.093 1.00 14.57 64 TYR B N 1
ATOM 1696 C CA . TYR B 1 70 ? 16.104 -34.696 69.087 1.00 13.49 64 TYR B CA 1
ATOM 1697 C C . TYR B 1 70 ? 15.920 -33.386 68.371 1.00 12.55 64 TYR B C 1
ATOM 1698 O O . TYR B 1 70 ? 15.295 -33.308 67.315 1.00 14.20 64 TYR B O 1
ATOM 1707 N N . LEU B 1 71 ? 16.566 -32.332 68.869 1.00 12.07 65 LEU B N 1
ATOM 1708 C CA . LEU B 1 71 ? 16.580 -31.076 68.146 1.00 12.03 65 LEU B CA 1
ATOM 1709 C C . LEU B 1 71 ? 17.365 -31.263 66.857 1.00 11.67 65 LEU B C 1
ATOM 1710 O O . LEU B 1 71 ? 18.436 -31.858 66.859 1.00 11.78 65 LEU B O 1
ATOM 1715 N N . ALA B 1 72 ? 16.824 -30.719 65.788 1.00 11.99 66 ALA B N 1
ATOM 1716 C CA . ALA B 1 72 ? 17.446 -30.781 64.466 1.00 11.47 66 ALA B CA 1
ATOM 1717 C C . ALA B 1 72 ? 17.316 -29.452 63.768 1.00 11.51 66 ALA B C 1
ATOM 1718 O O . ALA B 1 72 ? 16.383 -28.712 64.040 1.00 11.95 66 ALA B O 1
ATOM 1720 N N . MET B 1 73 ? 18.208 -29.203 62.808 1.00 11.38 67 MET B N 1
ATOM 1721 C CA . MET B 1 73 ? 18.073 -28.040 61.954 1.00 11.43 67 MET B CA 1
ATOM 1722 C C . MET B 1 73 ? 18.159 -28.514 60.513 1.00 11.65 67 MET B C 1
ATOM 1723 O O . MET B 1 73 ? 19.124 -29.199 60.141 1.00 12.27 67 MET B O 1
ATOM 1728 N N . ASP B 1 74 ? 17.146 -28.181 59.714 1.00 11.91 68 ASP B N 1
ATOM 1729 C CA . ASP B 1 74 ? 17.075 -28.661 58.328 1.00 12.10 68 ASP B CA 1
ATOM 1730 C C . ASP B 1 74 ? 17.890 -27.769 57.375 1.00 12.11 68 ASP B C 1
ATOM 1731 O O . ASP B 1 74 ? 18.537 -26.795 57.786 1.00 12.46 68 ASP B O 1
ATOM 1736 N N . THR B 1 75 ? 17.849 -28.102 56.098 1.00 12.11 69 THR B N 1
ATOM 1737 C CA . THR B 1 75 ? 18.722 -27.433 55.134 1.00 12.61 69 THR B CA 1
ATOM 1738 C C . THR B 1 75 ? 18.259 -26.040 54.789 1.00 12.96 69 THR B C 1
ATOM 1739 O O . THR B 1 75 ? 19.025 -25.318 54.143 1.00 14.59 69 THR B O 1
ATOM 1743 N N . ASP B 1 76 ? 17.066 -25.613 55.250 1.00 13.47 70 ASP B N 1
ATOM 1744 C CA . ASP B 1 76 ? 16.662 -24.234 55.161 1.00 13.99 70 ASP B CA 1
ATOM 1745 C C . ASP B 1 76 ? 16.958 -23.470 56.444 1.00 15.49 70 ASP B C 1
ATOM 1746 O O . ASP B 1 76 ? 16.668 -22.269 56.539 1.00 17.23 70 ASP B O 1
ATOM 1751 N N . GLY B 1 77 ? 17.582 -24.145 57.419 1.00 14.37 71 GLY B N 1
ATOM 1752 C CA . GLY B 1 77 ? 17.942 -23.522 58.708 1.00 15.37 71 GLY B CA 1
ATOM 1753 C C . GLY B 1 77 ? 16.815 -23.513 59.697 1.00 14.80 71 GLY B C 1
ATOM 1754 O O . GLY B 1 77 ? 16.933 -22.717 60.671 1.00 17.43 71 GLY B O 1
ATOM 1755 N N . LEU B 1 78 ? 15.774 -24.297 59.546 1.00 14.37 72 LEU B N 1
ATOM 1756 C CA . LEU B 1 78 ? 14.658 -24.263 60.482 1.00 15.07 72 LEU B CA 1
ATOM 1757 C C . LEU B 1 78 ? 14.780 -25.435 61.458 1.00 13.16 72 LEU B C 1
ATOM 1758 O O . LEU B 1 78 ? 15.117 -26.564 61.112 1.00 13.63 72 LEU B O 1
ATOM 1763 N N . LEU B 1 79 ? 14.464 -25.135 62.722 1.00 13.96 73 LEU B N 1
ATOM 1764 C CA . LEU B 1 79 ? 14.522 -26.119 63.752 1.00 13.74 73 LEU B CA 1
ATOM 1765 C C . LEU B 1 79 ? 13.291 -27.028 63.728 1.00 14.06 73 LEU B C 1
ATOM 1766 O O . LEU B 1 79 ? 12.191 -26.594 63.395 1.00 16.64 73 LEU B O 1
ATOM 1771 N N . TYR B 1 80 ? 13.495 -28.271 64.109 1.00 13.09 74 TYR B N 1
ATOM 1772 C CA . TYR B 1 80 ? 12.396 -29.244 64.221 1.00 13.80 74 TYR B CA 1
ATOM 1773 C C . TYR B 1 80 ? 12.819 -30.332 65.166 1.00 13.10 74 TYR B C 1
ATOM 1774 O O . TYR B 1 80 ? 13.992 -30.580 65.451 1.00 14.14 74 TYR B O 1
ATOM 1783 N N . GLY B 1 81 ? 11.819 -31.050 65.695 1.00 14.38 75 GLY B N 1
ATOM 1784 C CA . GLY B 1 81 ? 12.073 -32.247 66.479 1.00 13.70 75 GLY B CA 1
ATOM 1785 C C . GLY B 1 81 ? 12.125 -33.453 65.547 1.00 13.63 75 GLY B C 1
ATOM 1786 O O . GLY B 1 81 ? 11.218 -33.743 64.832 1.00 14.96 75 GLY B O 1
ATOM 1787 N N . SER B 1 82 ? 13.249 -34.182 65.639 1.00 14.00 76 SER B N 1
ATOM 1788 C CA . SER B 1 82 ? 13.525 -35.310 64.819 1.00 13.01 76 SER B CA 1
ATOM 1789 C C . SER B 1 82 ? 13.300 -36.581 65.573 1.00 12.79 76 SER B C 1
ATOM 1790 O O . SER B 1 82 ? 13.588 -36.729 66.774 1.00 13.94 76 SER B O 1
ATOM 1793 N N . GLN B 1 83 ? 12.760 -37.590 64.894 1.00 13.36 77 GLN B N 1
ATOM 1794 C CA . GLN B 1 83 ? 12.603 -38.8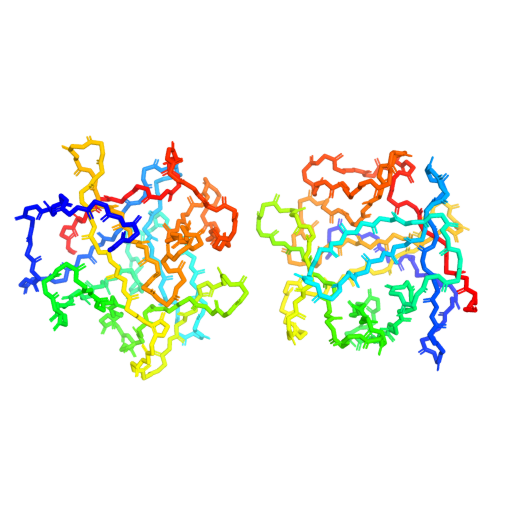91 65.529 1.00 14.36 77 GLN B CA 1
ATOM 1795 C C . GLN B 1 83 ? 13.955 -39.571 65.810 1.00 14.44 77 GLN B C 1
ATOM 1796 O O . GLN B 1 83 ? 14.017 -40.447 66.693 1.00 16.19 77 GLN B O 1
ATOM 1802 N N . THR B 1 84 ? 14.989 -39.259 65.116 1.00 14.88 78 THR B N 1
ATOM 1803 C CA . THR B 1 84 ? 16.283 -39.949 65.227 1.00 14.83 78 THR B CA 1
ATOM 1804 C C . THR B 1 84 ? 17.448 -38.959 65.387 1.00 14.21 78 THR B C 1
ATOM 1805 O O . THR B 1 84 ? 17.349 -37.830 64.924 1.00 15.26 78 THR B O 1
ATOM 1809 N N . PRO B 1 85 ? 18.494 -39.384 66.059 1.00 15.08 79 PRO B N 1
ATOM 1810 C CA . PRO B 1 85 ? 19.701 -38.502 66.268 1.00 14.87 79 PRO B CA 1
ATOM 1811 C C . PRO B 1 85 ? 20.681 -38.592 65.138 1.00 15.29 79 PRO B C 1
ATOM 1812 O O . PRO B 1 85 ? 21.796 -39.134 65.270 1.00 18.68 79 PRO B O 1
ATOM 1816 N N . ASN B 1 86 ? 20.340 -37.944 64.058 1.00 15.97 80 ASN B N 1
ATOM 1817 C CA . ASN B 1 86 ? 21.099 -38.066 62.793 1.00 14.78 80 ASN B CA 1
ATOM 1818 C C . ASN B 1 86 ? 21.972 -36.843 62.566 1.00 13.78 80 ASN B C 1
ATOM 1819 O O . ASN B 1 86 ? 22.139 -36.009 63.466 1.00 13.51 80 ASN B O 1
ATOM 1824 N N . GLU B 1 87 ? 22.534 -36.710 61.372 1.00 14.72 81 GLU B N 1
ATOM 1825 C CA . GLU B 1 87 ? 23.477 -35.627 61.066 1.00 14.15 81 GLU B CA 1
ATOM 1826 C C . GLU B 1 87 ? 22.877 -34.266 61.248 1.00 12.81 81 GLU B C 1
ATOM 1827 O O . GLU B 1 87 ? 23.640 -33.289 61.479 1.00 14.68 81 GLU B O 1
ATOM 1833 N N . GLU B 1 88 ? 21.585 -34.113 61.117 1.00 12.51 82 GLU B N 1
ATOM 1834 C CA . GLU B 1 88 ? 20.938 -32.811 61.289 1.00 12.30 82 GLU B CA 1
ATOM 1835 C C . GLU B 1 88 ? 20.779 -32.441 62.724 1.00 11.64 82 GLU B C 1
ATOM 1836 O O . GLU B 1 88 ? 20.341 -31.307 63.008 1.00 12.16 82 GLU B O 1
ATOM 1842 N N . CYS B 1 89 ? 21.113 -33.325 63.671 1.00 12.08 83 CYS B N 1
ATOM 1843 C CA . CYS B 1 89 ? 20.868 -33.150 65.093 1.00 11.40 83 CYS B CA 1
ATOM 1844 C C . CYS B 1 89 ? 22.109 -32.863 65.885 1.00 11.20 83 CYS B C 1
ATOM 1845 O O . CYS B 1 89 ? 22.068 -32.714 67.090 1.00 12.26 83 CYS B O 1
ATOM 1848 N N . LEU B 1 90 ? 23.283 -32.839 65.237 1.00 12.08 84 LEU B N 1
ATOM 1849 C CA . LEU B 1 90 ? 24.542 -32.515 65.919 1.00 12.06 84 LEU B CA 1
ATOM 1850 C C . LEU B 1 90 ? 24.802 -31.039 65.928 1.00 11.76 84 LEU B C 1
ATOM 1851 O O . LEU B 1 90 ? 24.781 -30.412 64.862 1.00 13.86 84 LEU B O 1
ATOM 1856 N N . PHE B 1 91 ? 25.115 -30.506 67.096 1.00 11.84 85 PHE B N 1
ATOM 1857 C CA . PHE B 1 91 ? 25.433 -29.103 67.289 1.00 11.10 85 PHE B CA 1
ATOM 1858 C C . PHE B 1 91 ? 26.778 -28.937 67.930 1.00 11.41 85 PHE B C 1
ATOM 1859 O O . PHE B 1 91 ? 27.200 -29.757 68.762 1.00 12.87 85 PHE B O 1
ATOM 1867 N N . LEU B 1 92 ? 27.473 -27.911 67.559 1.00 11.48 86 LEU B N 1
ATOM 1868 C CA . LEU B 1 92 ? 28.742 -27.507 68.178 1.00 12.05 86 LEU B CA 1
ATOM 1869 C C . LEU B 1 92 ? 28.407 -26.570 69.353 1.00 11.31 86 LEU B C 1
ATOM 1870 O O . LEU B 1 92 ? 27.922 -25.444 69.148 1.00 12.88 86 LEU B O 1
ATOM 1875 N N . GLU B 1 93 ? 28.611 -27.085 70.559 1.00 11.09 87 GLU B N 1
ATOM 1876 C CA . GLU B 1 93 ? 28.310 -26.384 71.803 1.00 11.37 87 GLU B CA 1
ATOM 1877 C C . GLU B 1 93 ? 29.537 -25.564 72.226 1.00 10.66 87 GLU B C 1
ATOM 1878 O O . GLU B 1 93 ? 30.605 -26.174 72.489 1.00 11.30 87 GLU B O 1
ATOM 1884 N N . ARG B 1 94 ? 29.425 -24.287 72.295 1.00 10.65 88 ARG B N 1
ATOM 1885 C CA . ARG B 1 94 ? 30.567 -23.406 72.582 1.00 10.11 88 ARG B CA 1
ATOM 1886 C C . ARG B 1 94 ? 30.215 -22.404 73.669 1.00 10.56 88 ARG B C 1
ATOM 1887 O O . ARG B 1 94 ? 29.085 -21.973 73.820 1.00 11.98 88 ARG B O 1
ATOM 1895 N N . LEU B 1 95 ? 31.252 -21.990 74.381 1.00 10.48 89 LEU B N 1
ATOM 1896 C CA . LEU B 1 95 ? 31.166 -20.838 75.260 1.00 10.80 89 LEU B CA 1
ATOM 1897 C C . LEU B 1 95 ? 31.065 -19.583 74.423 1.00 10.32 89 LEU B C 1
ATOM 1898 O O . LEU B 1 95 ? 31.697 -19.504 73.360 1.00 11.56 89 LEU B O 1
ATOM 1903 N N . GLU B 1 96 ? 30.333 -18.559 74.864 1.00 10.56 90 GLU B N 1
ATOM 1904 C CA . GLU B 1 96 ? 30.193 -17.286 74.160 1.00 10.86 90 GLU B CA 1
ATOM 1905 C C . GLU B 1 96 ? 30.159 -16.153 75.161 1.00 10.64 90 GLU B C 1
ATOM 1906 O O . GLU B 1 96 ? 29.578 -16.256 76.241 1.00 11.12 90 GLU B O 1
ATOM 1912 N N . GLU B 1 97 ? 30.829 -15.053 74.817 1.00 11.21 91 GLU B N 1
ATOM 1913 C CA . GLU B 1 97 ? 30.909 -13.880 75.702 1.00 12.16 91 GLU B CA 1
ATOM 1914 C C . GLU B 1 97 ? 31.425 -14.308 77.074 1.00 12.30 91 GLU B C 1
ATOM 1915 O O . GLU B 1 97 ? 31.074 -13.707 78.107 1.00 13.28 91 GLU B O 1
ATOM 1921 N N . ASN B 1 98 ? 32.289 -15.296 77.101 1.00 12.06 92 ASN B N 1
ATOM 1922 C CA . ASN B 1 98 ? 32.914 -15.816 78.330 1.00 13.22 92 ASN B CA 1
ATOM 1923 C C . ASN B 1 98 ? 31.898 -16.299 79.357 1.00 12.34 92 ASN B C 1
ATOM 1924 O O . ASN B 1 98 ? 32.220 -16.336 80.526 1.00 15.88 92 ASN B O 1
ATOM 1929 N N . HIS B 1 99 ? 30.712 -16.731 78.908 1.00 11.71 93 HIS B N 1
ATOM 1930 C CA . HIS B 1 99 ? 29.653 -17.062 79.894 1.00 11.49 93 HIS B CA 1
ATOM 1931 C C . HIS B 1 99 ? 28.575 -17.984 79.382 1.00 10.93 93 HIS B C 1
ATOM 1932 O O . HIS B 1 99 ? 28.251 -18.966 80.070 1.00 11.93 93 HIS B O 1
ATOM 1939 N N . TYR B 1 100 ? 27.958 -17.646 78.258 1.00 11.11 94 TYR B N 1
ATOM 1940 C CA . TYR B 1 100 ? 26.809 -18.359 77.715 1.00 11.42 94 TYR B CA 1
ATOM 1941 C C . TYR B 1 100 ? 27.222 -19.576 76.893 1.00 11.24 94 TYR B C 1
ATOM 1942 O O . TYR B 1 100 ? 28.397 -19.752 76.552 1.00 11.49 94 TYR B O 1
ATOM 1951 N N . ASN B 1 101 ? 26.232 -20.362 76.532 1.00 12.45 95 ASN B N 1
ATOM 1952 C CA . ASN B 1 101 ? 26.404 -21.410 75.536 1.00 12.18 95 ASN B CA 1
ATOM 1953 C C . ASN B 1 101 ? 25.739 -21.003 74.216 1.00 11.99 95 ASN B C 1
ATOM 1954 O O . ASN B 1 101 ? 24.619 -20.469 74.241 1.00 13.21 95 ASN B O 1
ATOM 1959 N N . THR B 1 102 ? 26.426 -21.282 73.122 1.00 13.14 96 THR B N 1
ATOM 1960 C CA . THR B 1 102 ? 25.848 -21.230 71.785 1.00 11.65 96 THR B CA 1
ATOM 1961 C C . THR B 1 102 ? 25.873 -22.649 71.182 1.00 11.21 96 THR B C 1
ATOM 1962 O O . THR B 1 102 ? 26.678 -23.494 71.541 1.00 11.77 96 THR B O 1
ATOM 1966 N N . TYR B 1 103 ? 24.959 -22.834 70.217 1.00 11.23 97 TYR B N 1
ATOM 1967 C CA . TYR B 1 103 ? 24.823 -24.111 69.522 1.00 11.56 97 TYR B CA 1
ATOM 1968 C C . TYR B 1 103 ? 24.782 -23.837 68.034 1.00 11.48 97 TYR B C 1
ATOM 1969 O O . TYR B 1 103 ? 23.812 -23.271 67.527 1.00 12.61 97 TYR B O 1
ATOM 1978 N N . ILE B 1 104 ? 25.836 -24.214 67.322 1.00 12.16 98 ILE B N 1
ATOM 1979 C CA . ILE B 1 104 ? 25.925 -24.056 65.859 1.00 13.02 98 ILE B CA 1
ATOM 1980 C C . ILE B 1 104 ? 25.635 -25.378 65.212 1.00 11.64 98 ILE B C 1
ATOM 1981 O O . ILE B 1 104 ? 26.115 -26.434 65.636 1.00 12.15 98 ILE B O 1
ATOM 1986 N N . SER B 1 105 ? 24.821 -25.396 64.180 1.00 12.10 99 SER B N 1
ATOM 1987 C CA . SER B 1 105 ? 24.585 -26.607 63.407 1.00 11.72 99 SER B CA 1
ATOM 1988 C C . SER B 1 105 ? 25.906 -27.149 62.893 1.00 12.54 99 SER B C 1
ATOM 1989 O O . SER B 1 105 ? 26.633 -26.452 62.178 1.00 13.65 99 SER B O 1
ATOM 1992 N N . LYS B 1 106 ? 26.231 -28.422 63.198 1.00 12.46 100 LYS B N 1
ATOM 1993 C CA . LYS B 1 106 ? 27.447 -28.978 62.651 1.00 13.44 100 LYS B CA 1
ATOM 1994 C C . LYS B 1 106 ? 27.328 -29.102 61.136 1.00 13.39 100 LYS B C 1
ATOM 1995 O O . LYS B 1 106 ? 28.275 -28.732 60.398 1.00 14.94 100 LYS B O 1
ATOM 2001 N N . LYS B 1 107 ? 26.218 -29.593 60.640 1.00 13.22 101 LYS B N 1
ATOM 2002 C CA . LYS B 1 107 ? 26.047 -29.799 59.197 1.00 14.26 101 LYS B CA 1
ATOM 2003 C C . LYS B 1 107 ? 26.220 -28.474 58.449 1.00 14.20 101 LYS B C 1
ATOM 2004 O O . LYS B 1 107 ? 26.773 -28.475 57.358 1.00 17.43 101 LYS B O 1
ATOM 2010 N N . HIS B 1 108 ? 25.735 -27.397 59.045 1.00 13.32 102 HIS B N 1
ATOM 2011 C CA . HIS B 1 108 ? 25.747 -26.087 58.380 1.00 14.08 102 HIS B CA 1
ATOM 2012 C C . HIS B 1 108 ? 26.748 -25.152 59.037 1.00 14.17 102 HIS B C 1
ATOM 2013 O O . HIS B 1 108 ? 26.612 -23.935 59.025 1.00 14.90 102 HIS B O 1
ATOM 2020 N N . ALA B 1 109 ? 27.819 -25.724 59.617 1.00 14.38 103 ALA B N 1
ATOM 2021 C CA . ALA B 1 109 ? 28.770 -24.913 60.392 1.00 14.63 103 ALA B CA 1
ATOM 2022 C C . ALA B 1 109 ? 29.390 -23.820 59.538 1.00 14.09 103 ALA B C 1
ATOM 2023 O O . ALA B 1 109 ? 29.625 -22.710 60.039 1.00 14.34 103 ALA B O 1
ATOM 2025 N N . GLU B 1 110 ? 29.602 -24.068 58.262 1.00 15.24 104 GLU B N 1
ATOM 2026 C CA . GLU B 1 110 ? 30.231 -23.022 57.418 1.00 17.28 104 GLU B CA 1
ATOM 2027 C C . GLU B 1 110 ? 29.316 -21.839 57.146 1.00 17.02 104 GLU B C 1
ATOM 2028 O O . GLU B 1 110 ? 29.801 -20.795 56.756 1.00 21.23 104 GLU B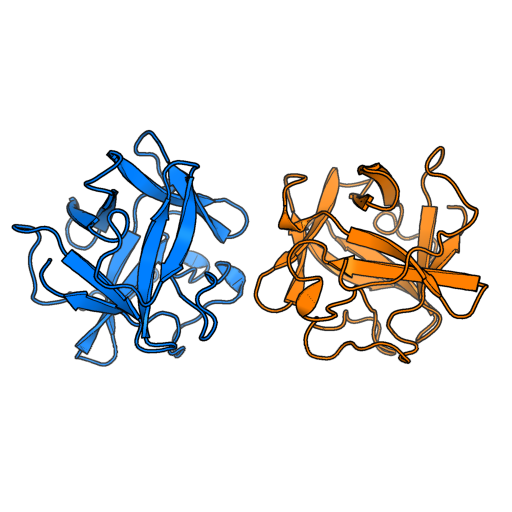 O 1
ATOM 2034 N N . LYS B 1 111 ? 28.015 -22.043 57.380 1.00 15.77 105 LYS B N 1
ATOM 2035 C CA . LYS B 1 111 ? 26.986 -21.038 57.174 1.00 16.32 105 LYS B CA 1
ATOM 2036 C C . LYS B 1 111 ? 26.764 -20.170 58.423 1.00 15.15 105 LYS B C 1
ATOM 2037 O O . LYS B 1 111 ? 26.024 -19.188 58.349 1.00 17.02 105 LYS B O 1
ATOM 2043 N N . ASN B 1 112 ? 27.375 -20.581 59.547 1.00 14.93 106 ASN B N 1
ATOM 2044 C CA . ASN B 1 112 ? 27.192 -19.832 60.804 1.00 15.01 106 ASN B CA 1
ATOM 2045 C C . ASN B 1 112 ? 25.702 -19.803 61.177 1.00 14.09 106 ASN B C 1
ATOM 2046 O O . ASN B 1 112 ? 25.170 -18.791 61.527 1.00 15.21 106 ASN B O 1
ATOM 2051 N N . TRP B 1 113 ? 25.048 -21.011 61.092 1.00 13.85 107 TRP B N 1
ATOM 2052 C CA . TRP B 1 113 ? 23.636 -21.139 61.497 1.00 13.76 107 TRP B CA 1
ATOM 2053 C C . TRP B 1 113 ? 23.539 -21.598 62.948 1.00 12.95 107 TRP B C 1
ATOM 2054 O O . TRP B 1 113 ? 24.030 -22.718 63.258 1.00 14.58 107 TRP B O 1
ATOM 2065 N N . PHE B 1 114 ? 22.938 -20.842 63.783 1.00 12.39 108 PHE B N 1
ATOM 2066 C CA . PHE B 1 114 ? 22.791 -21.089 65.198 1.00 12.51 108 PHE B CA 1
ATOM 2067 C C . PHE B 1 114 ? 21.346 -21.423 65.570 1.00 12.70 108 PHE B C 1
ATOM 2068 O O . PHE B 1 114 ? 20.391 -21.017 64.943 1.00 12.93 108 PHE B O 1
ATOM 2076 N N . VAL B 1 115 ? 21.231 -22.174 66.690 1.00 12.23 109 VAL B N 1
ATOM 2077 C CA . VAL B 1 115 ? 20.016 -22.275 67.449 1.00 12.83 109 VAL B CA 1
ATOM 2078 C C . VAL B 1 115 ? 19.744 -20.912 68.087 1.00 12.72 109 VAL B C 1
ATOM 2079 O O . VAL B 1 115 ? 20.637 -20.341 68.715 1.00 13.11 109 VAL B O 1
ATOM 2083 N N . GLY B 1 116 ? 18.500 -20.384 67.994 1.00 14.28 110 GLY B N 1
ATOM 2084 C CA . GLY B 1 116 ? 18.192 -19.136 68.671 1.00 15.86 110 GLY B CA 1
ATOM 2085 C C . GLY B 1 116 ? 16.687 -18.971 68.906 1.00 15.27 110 GLY B C 1
ATOM 2086 O O . GLY B 1 116 ? 15.888 -19.594 68.218 1.00 17.13 110 GLY B O 1
ATOM 2087 N N . LEU B 1 117 ? 16.377 -18.060 69.836 1.00 17.16 111 LEU B N 1
ATOM 2088 C CA . LEU B 1 117 ? 14.977 -17.760 70.106 1.00 18.40 111 LEU B CA 1
ATOM 2089 C C . LEU B 1 117 ? 14.822 -16.236 69.989 1.00 19.23 111 LEU B C 1
ATOM 2090 O O . LEU B 1 117 ? 15.641 -15.466 70.501 1.00 24.00 111 LEU B O 1
ATOM 2095 N N . LYS B 1 118 ? 13.720 -15.848 69.363 1.00 21.07 112 LYS B N 1
ATOM 2096 C CA . LYS B 1 118 ? 13.310 -14.450 69.292 1.00 23.68 112 LYS B CA 1
ATOM 2097 C C . LYS B 1 118 ? 12.692 -13.999 70.594 1.00 24.74 112 LYS B C 1
ATOM 2098 O O . LYS B 1 118 ? 12.300 -14.765 71.480 1.00 26.72 112 LYS B O 1
ATOM 2104 N N . LYS B 1 119 ? 12.542 -12.678 70.698 1.00 30.18 113 LYS B N 1
ATOM 2105 C CA . LYS B 1 119 ? 11.938 -12.025 71.833 1.00 30.88 113 LYS B CA 1
ATOM 2106 C C . LYS B 1 119 ? 10.473 -12.436 71.951 1.00 28.50 113 LYS B C 1
ATOM 2107 O O . LYS B 1 119 ? 9.956 -12.466 73.062 1.00 32.69 113 LYS B O 1
ATOM 2113 N N . ASN B 1 120 ? 9.816 -12.762 70.839 1.00 29.10 114 ASN B N 1
ATOM 2114 C CA . ASN B 1 120 ? 8.428 -13.222 70.942 1.00 32.81 114 ASN B CA 1
ATOM 2115 C C . ASN B 1 120 ? 8.356 -14.713 71.246 1.00 31.51 114 ASN B C 1
ATOM 2116 O O . ASN B 1 120 ? 7.267 -15.304 71.304 1.00 38.47 114 ASN B O 1
ATOM 2121 N N . GLY B 1 121 ? 9.439 -15.447 71.443 1.00 29.35 115 GLY B N 1
ATOM 2122 C CA . GLY B 1 121 ? 9.369 -16.867 71.809 1.00 29.57 115 GLY B CA 1
ATOM 2123 C C . GLY B 1 121 ? 9.456 -17.829 70.651 1.00 25.07 115 GLY B C 1
ATOM 2124 O O . GLY B 1 121 ? 9.586 -19.032 70.743 1.00 29.39 115 GLY B O 1
ATOM 2125 N N . SER B 1 122 ? 9.367 -17.267 69.450 1.00 24.46 116 SER B N 1
ATOM 2126 C CA . SER B 1 122 ? 9.499 -18.111 68.296 1.00 23.76 116 SER B CA 1
ATOM 2127 C C . SER B 1 122 ? 10.960 -18.406 68.052 1.00 19.89 116 SER B C 1
ATOM 2128 O O . SER B 1 122 ? 11.847 -17.640 68.428 1.00 21.49 116 SER B O 1
ATOM 2133 N N . CYS B 1 123 ? 11.248 -19.500 67.338 1.00 20.82 117 CYS B N 1
ATOM 2134 C CA . CYS B 1 123 ? 12.658 -19.761 67.007 1.00 20.75 117 CYS B CA 1
ATOM 2135 C C . CYS B 1 123 ? 13.139 -18.979 65.771 1.00 19.68 117 CYS B C 1
ATOM 2136 O O . CYS B 1 123 ? 12.386 -18.553 64.901 1.00 22.73 117 CYS B O 1
ATOM 2141 N N . LYS B 1 124 ? 14.430 -18.673 65.822 1.00 18.56 118 LYS B N 1
ATOM 2142 C CA . LYS B 1 124 ? 15.164 -18.065 64.736 1.00 17.71 118 LYS B CA 1
ATOM 2143 C C . LYS B 1 124 ? 15.383 -19.107 63.627 1.00 18.34 118 LYS B C 1
ATOM 2144 O O . LYS B 1 124 ? 15.530 -20.304 63.868 1.00 18.23 118 LYS B O 1
ATOM 2150 N N . ARG B 1 125 ? 15.382 -18.624 62.372 1.00 19.77 119 ARG B N 1
ATOM 2151 C CA . ARG B 1 125 ? 15.857 -19.348 61.232 1.00 21.75 119 ARG B CA 1
ATOM 2152 C C . ARG B 1 125 ? 17.368 -19.180 61.118 1.00 18.64 119 ARG B C 1
ATOM 2153 O O . ARG B 1 125 ? 17.859 -18.037 61.275 1.00 18.29 119 ARG B O 1
ATOM 2161 N N . GLY B 1 126 ? 18.100 -20.233 60.819 1.00 17.52 120 GLY B N 1
ATOM 2162 C CA . GLY B 1 126 ? 19.540 -20.224 60.657 1.00 17.94 120 GLY B CA 1
ATOM 2163 C C . GLY B 1 126 ? 20.050 -19.024 59.874 1.00 17.50 120 GLY B C 1
ATOM 2164 O O . GLY B 1 126 ? 20.924 -18.305 60.356 1.00 17.32 120 GLY B O 1
ATOM 2165 N N . PRO B 1 127 ? 19.555 -18.762 58.654 1.00 18.66 121 PRO B N 1
ATOM 2166 C CA . PRO B 1 127 ? 20.035 -17.616 57.913 1.00 20.12 121 PRO B CA 1
ATOM 2167 C C . PRO B 1 127 ? 19.783 -16.248 58.566 1.00 19.79 121 PRO B C 1
ATOM 2168 O O . PRO B 1 127 ? 20.407 -15.303 58.075 1.00 25.98 121 PRO B O 1
ATOM 2175 N N . ARG B 1 128 ? 18.939 -16.146 59.566 1.00 19.27 122 ARG B N 1
ATOM 2176 C CA . ARG B 1 128 ? 18.766 -14.865 60.234 1.00 20.34 122 ARG B CA 1
ATOM 2177 C C . ARG B 1 128 ? 19.579 -14.837 61.542 1.00 18.45 122 ARG B C 1
ATOM 2178 O O . ARG B 1 128 ? 19.360 -13.857 62.292 1.00 20.39 122 ARG B O 1
ATOM 2186 N N . THR B 1 129 ? 20.421 -15.822 61.797 1.00 16.79 123 THR B N 1
ATOM 2187 C CA . THR B 1 129 ? 21.291 -15.799 62.962 1.00 14.90 123 THR B CA 1
ATOM 2188 C C . THR B 1 129 ? 22.689 -15.400 62.563 1.00 16.92 123 THR B C 1
ATOM 2189 O O . THR B 1 129 ? 23.036 -15.462 61.406 1.00 18.62 123 THR B O 1
ATOM 2193 N N . HIS B 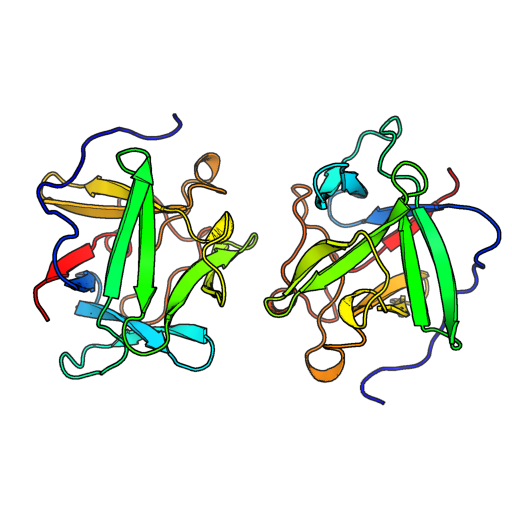1 130 ? 23.433 -14.901 63.561 1.00 16.23 124 HIS B N 1
ATOM 2194 C CA . HIS B 1 130 ? 24.835 -14.563 63.335 1.00 15.54 124 HIS B CA 1
ATOM 2195 C C . HIS B 1 130 ? 25.517 -14.340 64.688 1.00 15.56 124 HIS B C 1
ATOM 2196 O O . HIS B 1 130 ? 24.811 -14.032 65.656 1.00 15.71 124 HIS B O 1
ATOM 2203 N N . TYR B 1 131 ? 26.831 -14.487 64.674 1.00 15.67 125 TYR B N 1
ATOM 2204 C CA . TYR B 1 131 ? 27.576 -14.100 65.837 1.00 14.77 125 TYR B CA 1
ATOM 2205 C C . TYR B 1 131 ? 27.217 -12.678 66.228 1.00 14.48 125 TYR B C 1
ATOM 2206 O O . TYR B 1 131 ? 27.027 -11.780 65.410 1.00 16.78 125 TYR B O 1
ATOM 2215 N N . GLY B 1 132 ? 27.182 -12.434 67.535 1.00 15.86 126 GLY B N 1
ATOM 2216 C CA . GLY B 1 132 ? 26.895 -11.115 68.090 1.00 16.86 126 GLY B CA 1
ATOM 2217 C C . GLY B 1 132 ? 25.451 -10.937 68.542 1.00 18.00 126 GLY B C 1
ATOM 2218 O O . GLY B 1 132 ? 25.169 -9.959 69.270 1.00 21.76 126 GLY B O 1
ATOM 2219 N N . GLN B 1 133 ? 24.536 -11.814 68.165 1.00 16.51 127 GLN B N 1
ATOM 2220 C CA . GLN B 1 133 ? 23.127 -11.676 68.570 1.00 17.16 127 GLN B CA 1
ATOM 2221 C C . GLN B 1 133 ? 22.896 -12.117 70.008 1.00 16.91 127 GLN B C 1
ATOM 2222 O O . GLN B 1 133 ? 23.627 -12.939 70.563 1.00 18.10 127 GLN B O 1
ATOM 2228 N N . LYS B 1 134 ? 21.835 -11.561 70.591 1.00 17.69 128 LYS B N 1
ATOM 2229 C CA . LYS B 1 134 ? 21.321 -12.074 71.864 1.00 18.29 128 LYS B CA 1
ATOM 2230 C C . LYS B 1 134 ? 20.496 -13.345 71.697 1.00 16.14 128 LYS B C 1
ATOM 2231 O O . LYS B 1 134 ? 20.411 -14.171 72.590 1.00 17.83 128 LYS B O 1
ATOM 2237 N N . ALA B 1 135 ? 19.828 -13.534 70.560 1.00 17.20 129 ALA B N 1
ATOM 2238 C CA . ALA B 1 135 ? 18.960 -14.653 70.304 1.00 16.70 129 ALA B CA 1
ATOM 2239 C C . ALA B 1 135 ? 19.667 -16.009 70.419 1.00 15.28 129 ALA B C 1
ATOM 2240 O O . ALA B 1 135 ? 19.000 -17.024 70.677 1.00 16.54 129 ALA B O 1
ATOM 2242 N N . ILE B 1 136 ? 20.993 -15.995 70.224 1.00 14.43 130 ILE B N 1
ATOM 2243 C CA . ILE B 1 136 ? 21.773 -17.215 70.138 1.00 13.87 130 ILE B CA 1
ATOM 2244 C C . ILE B 1 136 ? 22.368 -17.627 71.501 1.00 12.77 130 ILE B C 1
ATOM 2245 O O . ILE B 1 136 ? 23.019 -18.657 71.615 1.00 13.23 130 ILE B O 1
ATOM 2250 N N . LEU B 1 137 ? 22.153 -16.788 72.548 1.00 13.34 131 LEU B N 1
ATOM 2251 C CA . LEU B 1 137 ? 22.848 -17.021 73.800 1.00 13.14 131 LEU B CA 1
ATOM 2252 C C . LEU B 1 137 ? 21.962 -17.753 74.791 1.00 14.12 131 LEU B C 1
ATOM 2253 O O . LEU B 1 137 ? 20.852 -17.276 75.088 1.00 17.49 131 LEU B O 1
ATOM 2258 N N . PHE B 1 138 ? 22.388 -18.913 75.249 1.00 12.77 132 PHE B N 1
ATOM 2259 C CA . PHE B 1 138 ? 21.656 -19.748 76.186 1.00 12.58 132 PHE B CA 1
ATOM 2260 C C . PHE B 1 138 ? 22.427 -19.923 77.466 1.00 13.07 132 PHE B C 1
ATOM 2261 O O . PHE B 1 138 ? 23.674 -19.936 77.531 1.00 16.75 132 PHE B O 1
ATOM 2269 N N . LEU B 1 139 ? 21.723 -20.158 78.535 1.00 14.77 133 LEU B N 1
ATOM 2270 C CA . LEU B 1 139 ? 22.288 -20.480 79.784 1.00 15.50 133 LEU B CA 1
ATOM 2271 C C . LEU B 1 139 ? 21.648 -21.803 80.224 1.00 16.08 133 LEU B C 1
ATOM 2272 O O . LEU B 1 139 ? 20.429 -21.895 80.277 1.00 17.09 133 LEU B O 1
ATOM 2281 N N . PRO B 1 140 ? 22.444 -22.821 80.520 1.00 15.92 134 PRO B N 1
ATOM 2282 C CA . PRO B 1 140 ? 21.883 -24.065 81.021 1.00 18.08 134 PRO B CA 1
ATOM 2283 C C . PRO B 1 140 ? 21.412 -23.812 82.469 1.00 21.11 134 PRO B C 1
ATOM 2284 O O . PRO B 1 140 ? 22.124 -23.165 83.245 1.00 25.89 134 PRO B O 1
ATOM 2288 N N . LEU B 1 141 ? 20.219 -24.237 82.834 1.00 17.54 135 LEU B N 1
ATOM 2289 C C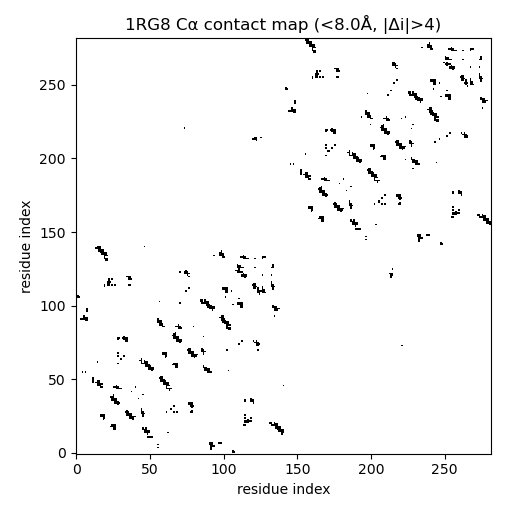A . LEU B 1 141 ? 19.677 -24.108 84.155 1.00 19.65 135 LEU B CA 1
ATOM 2290 C C . LEU B 1 141 ? 19.172 -25.483 84.631 1.00 21.02 135 LEU B C 1
ATOM 2291 O O . LEU B 1 141 ? 18.748 -26.333 83.852 1.00 21.89 135 LEU B O 1
ATOM 2296 N N . PRO B 1 142 ? 19.134 -25.690 85.952 1.00 26.35 136 PRO B N 1
ATOM 2297 C CA . PRO B 1 142 ? 18.556 -26.929 86.484 1.00 28.69 136 PRO B CA 1
ATOM 2298 C C . PRO B 1 142 ? 17.061 -27.040 86.235 1.00 27.34 136 PRO B C 1
ATOM 2299 O O . PRO B 1 142 ? 16.289 -26.073 86.296 1.00 32.25 136 PRO B O 1
ATOM 2306 N N . VAL B 1 143 ? 16.610 -28.272 86.024 1.00 27.25 137 VAL B N 1
ATOM 2307 C CA . VAL B 1 143 ? 15.136 -28.376 85.942 1.00 29.17 137 VAL B CA 1
ATOM 2308 C C . VAL B 1 143 ? 14.396 -28.094 87.239 1.00 35.96 137 VAL B C 1
ATOM 2309 O O . VAL B 1 143 ? 13.162 -27.852 87.121 1.00 46.79 137 VAL B O 1
#

CATH classification: 2.80.10.50

InterPro domains:
  IPR002209 Fibroblast growth factor family [PF00167] (27-148)
  IPR002209 Fibroblast growth factor family [PR00263] (27-39)
  IPR002209 Fibroblast growth factor family [PR00263] (59-73)
  IPR002209 Fibroblast growth factor family [PR00263] (79-91)
  IPR002209 Fibroblast growth factor family [PR00263] (95-114)
  IPR002209 Fibroblast growth factor family [PS00247] (86-109)
  IPR002209 Fibroblast growth factor family [PTHR11486] (21-152)
  IPR002209 Fibroblast growth factor family [SM00442] (23-151)
  IPR008996 Cytokine IL1/FGF [SSF50353] (8-153)

Sequence (282 aa):
HHHHFNLPPGNYKKPKLLYCSNGGHFLRILPDGTVDGTRDRSDQHIQLQLSAESVGEVYIKSTETGQYLAMDTDGLLYGSQTPNEECLFLERLEENHYNTYISKKHAEKNWFVGLKKNGSCKRGPRTHYGQKAILFLPLPVHHHHFNLPPGNYKKPKLLYCSNGGHFLRILPDGTVDGTRDRSDQHIQLQLSAESVGEVYIKSTETGQYLAMDTDGLLYGSQTPNEECLFLERLEENHYNTYISKKHAEKNWFVGLKKNGSCKRGPRTHYGQKAILFLPLPV

Foldseek 3Di:
DLDDDAADDDDQPAWWWWFFPAQGWTWFQDQVFDIWTDNPPPDQGRTWGWDDPDVQKIWTAGPVRGWTWFADPFQDTTTHNDDDLRRIWRWHDDPNAFIWTARPVCVNLRFTWFHHSVTGTDGRNVDHPPDSRGTIDIHHD/DLDDDAADDDDQPAWWWWFFPQQGWTWFQDLVFFIWTDNDPPDQGRTWGWDDDPPQKIWTAGPVRRFTWFADPQQDITTHNDCDLRRIWRWHDDPNAFIFTARPVCVNLQFTWFHHNVTGTDGRNVDHPPDSRGTIDIHHD

Radius of gyration: 20.59 Å; Cα contacts (8 Å, |Δi|>4): 728; chains: 2; bounding box: 44×41×58 Å